Protein 2F23 (pdb70)

Organism: Thermus thermophilus (strain ATCC BAA-163 / DSM 7039 / HB27) (NCBI:txid262724)

Solvent-accessible surface area: 16351 Å² total; per-residue (Å²): 166,122,6,48,0,6,135,53,0,75,99,71,0,59,73,0,6,83,103,2,105,97,80,44,134,100,8,56,119,85,22,81,99,59,124,127,50,111,91,38,26,16,14,21,18,43,83,21,11,98,138,59,46,52,65,4,60,59,20,10,91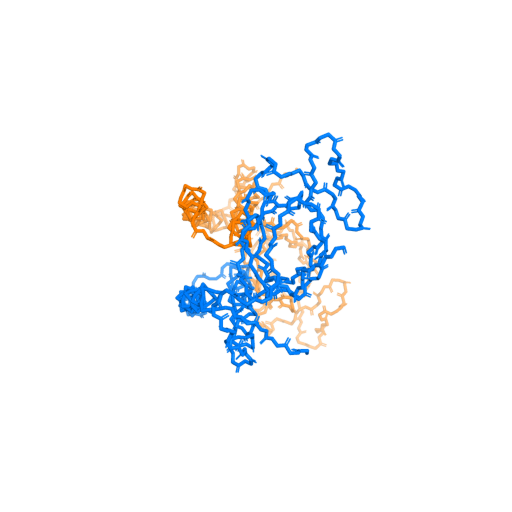,31,0,63,66,11,12,92,107,22,90,80,39,144,114,52,37,70,92,71,4,23,112,34,15,22,0,63,2,24,5,5,27,81,40,102,157,47,28,0,40,0,11,37,79,107,104,48,64,82,162,48,125,42,17,67,5,14,32,53,32,96,12,0,129,34,0,71,50,59,63,24,0,17,3,17,28,1,79,18,77,184,29,54,50,0,3,4,0,16,26,13,69,96,226,108,8,68,0,8,104,61,1,69,92,76,0,56,109,0,5,99,85,2,101,126,74,31,90,103,7,36,133,71,20,95,90,54,118,146,67,86,113,43,17,2,45,32,16,46,83,23,11,100,109,58,45,49,57,2,70,61,20,14,97,26,0,70,59,11,13,92,126,26,71,91,31,148,115,54,64,4,95,74,1,26,114,34,17,31,0,34,0,40,10,4,27,67,45,91,116,40,34,0,38,0,11,40,81,95,97,46,63,66,168,56,122,32,25,57,5,15,36,57,30,87,8,0,142,33,0,84,48,66,74,3,0,17,8,22,22,0,69,18,103,123,26,58,42,0,12,10,0,21,37,27,106,139

Secondary structure (DSSP, 8-state):
--EEE-HHHHHHHHHHHHHHHHHHHHHHHHHHHHHT-S--S-SHHHHHHHHHHHHHHHHHHHHHHHHHHEEEPPTT-S----TT-EEEEE-TTT--EEEEEEE-GGG-BTTSSSEEEETTSHHHHHHTT--TT-EEEEEETTEEEEEEEEEEE-/--EEE-HHHHHHHHHHHHHHHHHHHHHHHHHHHHHHS--SSSSHHHHHHHHHHHHHHHHHHHHHHHHHHEEEPPTT-S-B--TT-EEEEE-TTT--EEEEEEE-GGG-BTTSSSEEEETTSHHHHHHTT-BTT-EEEEEETTEEEEEEEEEEE-

Sequence (308 aa):
REVKLTKAGYERLMQQLERERERLQEATKILQELMESSDDYDDSGLEAAKQEKARIEARIDSLEDILSRAVILEEGSGEVIGLGSVVELEDPLSGERLSVQVVSPAEANVLDTPMKISDASPMGKALLGHRVGDVLSLDTPKGKREFRVVAIHGREVKLTKAGYERLMQQLERERERLQEATKILQELMESSDDYDDSGLEAAKQEKARIEARIDSLEDILSRAVILEEGSGEVIGLGSVVELEDPLSGERLSVQVVSPAEANVLDTPMKISDASPMGKALLGHRVGDVLSLDTPKGKREFRVVAIHG

Structure (mmCIF, N/CA/C/O backbone):
data_2F23
#
_entry.id   2F23
#
_cell.length_a   28.412
_cell.length_b   152.662
_cell.length_c   32.375
_cell.angle_alpha   90.00
_cell.angle_beta   102.65
_cell.angle_gamma   90.00
#
_symmetry.space_group_name_H-M   'P 1 21 1'
#
loop_
_entity.id
_entity.type
_entity.pdbx_description
1 polymer 'Anti-cleavage anti-greA transcription factor gfh1'
2 water water
#
loop_
_atom_site.group_PDB
_atom_site.id
_atom_site.type_symbol
_atom_site.label_atom_id
_atom_site.label_alt_id
_atom_site.label_comp_id
_atom_site.label_asym_id
_atom_site.label_entity_id
_atom_site.label_seq_id
_atom_site.pdbx_PDB_ins_code
_atom_site.Cartn_x
_atom_site.Cartn_y
_atom_site.Cartn_z
_atom_site.occupancy
_atom_site.B_iso_or_equiv
_atom_site.auth_seq_id
_atom_site.auth_comp_id
_atom_site.auth_asym_id
_atom_site.auth_atom_id
_atom_site.pdbx_PDB_model_num
ATOM 1 N N . ARG A 1 3 ? 23.765 67.440 58.644 1.00 36.21 3 ARG A N 1
ATOM 2 C CA . ARG A 1 3 ? 23.741 68.931 58.715 1.00 35.95 3 ARG A CA 1
ATOM 3 C C . ARG A 1 3 ? 22.307 69.445 58.619 1.00 34.94 3 ARG A C 1
ATOM 4 O O . ARG A 1 3 ? 21.459 68.823 57.980 1.00 34.84 3 ARG A O 1
ATOM 12 N N . GLU A 1 4 ? 22.044 70.582 59.258 1.00 32.94 4 GLU A N 1
ATOM 13 C CA . GLU A 1 4 ? 20.715 71.191 59.253 1.00 30.70 4 GLU A CA 1
ATOM 14 C C . GLU A 1 4 ? 20.209 71.424 57.831 1.00 27.11 4 GLU A C 1
ATOM 15 O O . GLU A 1 4 ? 20.998 71.652 56.913 1.00 28.35 4 GLU A O 1
ATOM 21 N N . VAL A 1 5 ? 18.891 71.369 57.656 1.00 22.33 5 VAL A N 1
ATOM 22 C CA . VAL A 1 5 ? 18.286 71.573 56.341 1.00 19.10 5 VAL A CA 1
ATOM 23 C C . VAL A 1 5 ? 17.242 72.678 56.374 1.00 16.26 5 VAL A C 1
ATOM 24 O O . VAL A 1 5 ? 16.235 72.573 57.070 1.00 17.80 5 VAL A O 1
ATOM 28 N N . LYS A 1 6 ? 17.488 73.737 55.614 1.00 13.65 6 LYS A N 1
ATOM 29 C CA . LYS A 1 6 ? 16.563 74.858 55.550 1.00 12.13 6 LYS A CA 1
ATOM 30 C C . LYS A 1 6 ? 15.900 74.873 54.182 1.00 10.78 6 LYS A C 1
ATOM 31 O O . LYS A 1 6 ? 16.567 74.690 53.163 1.00 10.77 6 LYS A O 1
ATOM 37 N N . LEU A 1 7 ? 14.584 75.066 54.167 1.00 9.55 7 LEU A N 1
ATOM 38 C CA . LEU A 1 7 ? 13.825 75.126 52.921 1.00 7.95 7 LEU A CA 1
ATOM 39 C C . LEU A 1 7 ? 12.814 76.256 52.984 1.00 7.47 7 LEU A C 1
ATOM 40 O O . LEU A 1 7 ? 12.301 76.576 54.054 1.00 10.49 7 LEU A O 1
ATOM 45 N N . THR A 1 8 ? 12.541 76.875 51.844 1.00 7.41 8 THR A N 1
ATOM 46 C CA . THR A 1 8 ? 11.516 77.906 51.804 1.00 8.64 8 THR A CA 1
ATOM 47 C C . THR A 1 8 ? 10.245 77.106 51.531 1.00 8.09 8 THR A C 1
ATOM 48 O O . THR A 1 8 ? 10.309 75.908 51.250 1.00 7.03 8 THR A O 1
ATOM 52 N N . LYS A 1 9 ? 9.091 77.755 51.606 1.00 9.30 9 LYS A N 1
ATOM 53 C CA . LYS A 1 9 ? 7.850 77.051 51.328 1.00 9.95 9 LYS A CA 1
ATOM 54 C C . LYS A 1 9 ? 7.891 76.513 49.902 1.00 8.96 9 LYS A C 1
ATOM 55 O O . LYS A 1 9 ? 7.444 75.400 49.639 1.00 9.15 9 LYS A O 1
ATOM 61 N N . ALA A 1 10 ? 8.451 77.297 48.984 1.00 10.00 10 ALA A N 1
ATOM 62 C CA . ALA A 1 10 ? 8.548 76.882 47.589 1.00 8.66 10 ALA A CA 1
ATOM 63 C C . ALA A 1 10 ? 9.490 75.691 47.434 1.00 9.67 10 ALA A C 1
ATOM 64 O O . ALA A 1 10 ? 9.202 74.755 46.691 1.00 8.88 10 ALA A O 1
ATOM 66 N N . GLY A 1 11 ? 10.617 75.731 48.139 1.00 8.59 11 GLY A N 1
ATOM 67 C CA . GLY A 1 11 ? 11.577 74.643 48.053 1.00 9.08 11 GLY A CA 1
ATOM 68 C C . GLY A 1 11 ? 10.988 73.339 48.549 1.00 7.93 11 GLY A C 1
ATOM 69 O O . GLY A 1 11 ? 11.198 72.280 47.949 1.00 8.01 11 GLY A O 1
ATOM 70 N N . TYR A 1 12 ? 10.261 73.416 49.660 1.00 7.64 12 TYR A N 1
ATOM 71 C CA . TYR A 1 12 ? 9.621 72.241 50.237 1.00 6.96 12 TYR A CA 1
ATOM 72 C C . TYR A 1 12 ? 8.593 71.705 49.245 1.00 8.49 12 TYR A C 1
ATOM 73 O O . TYR A 1 12 ? 8.539 70.505 48.979 1.00 9.01 12 TYR A O 1
ATOM 82 N N . GLU A 1 13 ? 7.779 72.607 48.702 1.00 8.72 13 GLU A N 1
ATOM 83 C CA . GLU A 1 13 ? 6.753 72.233 47.730 1.00 8.51 13 GLU A CA 1
ATOM 84 C C . GLU A 1 13 ? 7.353 71.491 46.542 1.00 9.32 13 GLU A C 1
ATOM 85 O O . GLU A 1 13 ? 6.849 70.447 46.126 1.00 10.38 13 GLU A O 1
ATOM 91 N N . ARG A 1 14 ? 8.428 72.034 45.987 1.00 10.79 14 ARG A N 1
ATOM 92 C CA . ARG A 1 14 ? 9.058 71.401 44.839 1.00 10.80 14 ARG A CA 1
ATOM 93 C C . ARG A 1 14 ? 9.549 69.995 45.158 1.00 10.24 14 ARG A C 1
ATOM 94 O O . ARG A 1 14 ? 9.292 69.064 44.400 1.00 10.96 14 ARG A O 1
ATOM 102 N N . LEU A 1 15 ? 10.255 69.843 46.275 1.00 9.19 15 LEU A N 1
ATOM 103 C CA . LEU A 1 15 ? 10.769 68.535 46.649 1.00 9.61 15 LEU A CA 1
ATOM 104 C C . LEU A 1 15 ? 9.668 67.530 46.968 1.00 9.20 15 LEU A C 1
ATOM 105 O O . LEU A 1 15 ? 9.801 66.349 46.650 1.00 9.47 15 LEU A O 1
ATOM 110 N N . MET A 1 16 ? 8.588 67.981 47.602 1.00 10.55 16 MET A N 1
ATOM 111 C CA . MET A 1 16 ? 7.494 67.064 47.919 1.00 11.21 16 MET A CA 1
ATOM 112 C C . MET A 1 16 ? 6.834 66.597 46.631 1.00 11.44 16 MET A C 1
ATOM 113 O O . MET A 1 16 ? 6.470 65.426 46.500 1.00 11.14 16 MET A O 1
ATOM 118 N N . GLN A 1 17 ? 6.672 67.515 45.683 1.00 11.14 17 GLN A N 1
ATOM 119 C CA . GLN A 1 17 ? 6.072 67.161 44.400 1.00 12.51 17 GLN A CA 1
ATOM 120 C C . GLN A 1 17 ? 6.987 66.161 43.708 1.00 12.81 17 GLN A C 1
ATOM 121 O O . GLN A 1 17 ? 6.520 65.193 43.113 1.00 12.48 17 GLN A O 1
ATOM 127 N N . GLN A 1 18 ? 8.293 66.393 43.791 1.00 10.61 18 GLN A N 1
ATOM 128 C CA . GLN A 1 18 ? 9.245 65.481 43.171 1.00 11.69 18 GLN A CA 1
ATOM 129 C C . GLN A 1 18 ? 9.146 64.110 43.828 1.00 11.28 18 GLN A C 1
ATOM 130 O O . GLN A 1 18 ? 9.216 63.081 43.150 1.00 12.67 18 GLN A O 1
ATOM 136 N N . LEU A 1 19 ? 8.996 64.094 45.149 1.00 10.62 19 LEU A N 1
ATOM 137 C CA . LEU A 1 19 ? 8.872 62.840 45.884 1.00 10.25 19 LEU A CA 1
ATOM 138 C C . LEU A 1 19 ? 7.634 62.067 45.426 1.00 12.44 19 LEU A C 1
ATOM 139 O O . LEU A 1 19 ? 7.682 60.854 45.255 1.00 12.06 19 LEU A O 1
ATOM 144 N N . GLU A 1 20 ? 6.526 62.771 45.225 1.00 13.93 20 GLU A N 1
ATOM 145 C CA . GLU A 1 20 ? 5.305 62.109 44.779 1.00 16.39 20 GLU A CA 1
ATOM 146 C C . GLU A 1 20 ? 5.525 61.461 43.418 1.00 16.17 20 GLU A C 1
ATOM 147 O O . GLU A 1 20 ? 5.076 60.340 43.177 1.00 17.67 20 GLU A O 1
ATOM 153 N N . ARG A 1 21 ? 6.223 62.166 42.533 1.00 15.43 21 ARG A N 1
ATOM 154 C CA . ARG A 1 21 ? 6.498 61.645 41.203 1.00 15.78 21 ARG A CA 1
ATOM 155 C C . ARG A 1 21 ? 7.410 60.426 41.304 1.00 15.28 21 ARG A C 1
ATOM 156 O O . ARG A 1 21 ? 7.223 59.443 40.590 1.00 15.28 21 ARG A O 1
ATOM 164 N N . GLU A 1 22 ? 8.387 60.482 42.203 1.00 13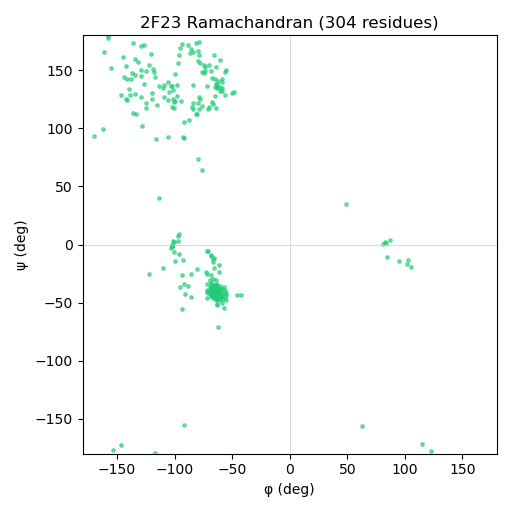.73 22 GLU A N 1
ATOM 165 C CA . GLU A 1 22 ? 9.293 59.351 42.365 1.00 13.67 22 GLU A CA 1
ATOM 166 C C . GLU A 1 22 ? 8.563 58.126 42.917 1.00 12.66 22 GLU A C 1
ATOM 167 O O . GLU A 1 22 ? 8.889 56.998 42.554 1.00 12.57 22 GLU A O 1
ATOM 173 N N . ARG A 1 23 ? 7.587 58.337 43.798 1.00 12.69 23 ARG A N 1
ATOM 174 C CA . ARG A 1 23 ? 6.840 57.208 44.345 1.00 13.69 23 ARG A CA 1
ATOM 175 C C . ARG A 1 23 ? 6.053 56.538 43.221 1.00 14.46 23 ARG A C 1
ATOM 176 O O . ARG A 1 23 ? 5.886 55.316 43.208 1.00 15.42 23 ARG A O 1
ATOM 184 N N . GLU A 1 24 ? 5.566 57.343 42.282 1.00 14.69 24 GLU A N 1
ATOM 185 C CA . GLU A 1 24 ? 4.809 56.817 41.151 1.00 17.20 24 GLU A CA 1
ATOM 186 C C . GLU A 1 24 ? 5.731 55.941 40.312 1.00 15.97 24 GLU A C 1
ATOM 187 O O . GLU A 1 24 ? 5.357 54.842 39.895 1.00 15.23 24 GLU A O 1
ATOM 193 N N . ARG A 1 25 ? 6.942 56.433 40.077 1.00 14.69 25 ARG A N 1
ATOM 194 C CA . ARG A 1 25 ? 7.920 55.691 39.296 1.00 14.08 25 ARG A CA 1
ATOM 195 C C . ARG A 1 25 ? 8.315 54.401 40.001 1.00 14.76 25 ARG A C 1
ATOM 196 O O . ARG A 1 25 ? 8.560 53.384 39.350 1.00 13.91 25 ARG A O 1
ATOM 204 N N . LEU A 1 26 ? 8.372 54.437 41.329 1.00 12.80 26 LEU A N 1
ATOM 205 C CA . LEU A 1 26 ? 8.737 53.247 42.092 1.00 12.48 26 LEU A CA 1
ATOM 206 C C . LEU A 1 26 ? 7.656 52.178 41.956 1.00 14.20 26 LEU A C 1
ATOM 207 O O . LEU A 1 26 ? 7.958 50.991 41.816 1.00 13.05 26 LEU A O 1
ATOM 212 N N . GLN A 1 27 ? 6.396 52.601 42.004 1.00 13.68 27 GLN A N 1
ATOM 213 C CA . GLN A 1 27 ? 5.286 51.662 41.873 1.00 16.58 27 GLN A CA 1
ATOM 214 C C . GLN A 1 27 ? 5.387 50.958 40.521 1.00 16.73 27 GLN A C 1
ATOM 215 O O . GLN A 1 27 ? 5.228 49.741 40.427 1.00 16.75 27 GLN A O 1
ATOM 221 N N . GLU A 1 28 ? 5.667 51.734 39.480 1.00 15.17 28 GLU A N 1
ATOM 222 C CA . GLU A 1 28 ? 5.798 51.195 38.132 1.00 16.29 28 GLU A CA 1
ATOM 223 C C . GLU A 1 28 ? 6.997 50.252 38.035 1.00 15.71 28 GLU A C 1
ATOM 224 O O . GLU A 1 28 ? 6.898 49.166 37.460 1.00 15.49 28 GLU A O 1
ATOM 230 N N . ALA A 1 29 ? 8.124 50.667 38.606 1.00 13.85 29 ALA A N 1
ATOM 231 C CA . ALA A 1 29 ? 9.342 49.862 38.580 1.00 12.19 29 ALA A CA 1
ATOM 232 C C . ALA A 1 29 ? 9.151 48.549 39.326 1.00 13.21 29 ALA A C 1
ATOM 233 O O . ALA A 1 29 ? 9.717 47.523 38.953 1.00 13.63 29 ALA A O 1
ATOM 235 N N . THR A 1 30 ? 8.358 48.587 40.389 1.00 13.63 30 THR A N 1
ATOM 236 C CA . THR A 1 30 ? 8.101 47.390 41.178 1.00 12.83 30 THR A CA 1
ATOM 237 C C . THR A 1 30 ? 7.209 46.435 40.400 1.00 15.45 30 THR A C 1
ATOM 238 O O . THR A 1 30 ? 7.419 45.220 40.417 1.00 14.66 30 THR A O 1
ATOM 242 N N . LYS A 1 31 ? 6.214 46.988 39.713 1.00 14.49 31 LYS A N 1
ATOM 243 C CA . LYS A 1 31 ? 5.305 46.169 38.920 1.00 16.22 31 LYS A CA 1
ATOM 244 C C . LYS A 1 31 ? 6.099 45.450 37.831 1.00 16.28 31 LYS A C 1
ATOM 245 O O . LYS A 1 31 ? 5.919 44.254 37.605 1.00 15.39 31 LYS A O 1
ATOM 251 N N . ILE A 1 32 ? 6.981 46.186 37.162 1.00 14.55 32 ILE A N 1
ATOM 252 C CA . ILE A 1 32 ? 7.812 45.615 36.108 1.00 14.68 32 ILE A CA 1
ATOM 253 C C . ILE A 1 32 ? 8.672 44.476 36.649 1.00 16.18 32 ILE A C 1
ATOM 254 O O . ILE A 1 32 ? 8.764 43.409 36.039 1.00 15.12 32 ILE A O 1
ATOM 259 N N . LEU A 1 33 ? 9.300 44.702 37.798 1.00 15.23 33 LEU A N 1
ATOM 260 C CA . LEU A 1 33 ? 10.145 43.681 38.401 1.00 14.97 33 LEU A CA 1
ATOM 261 C C . LEU A 1 33 ? 9.332 42.434 38.727 1.00 15.04 33 LEU A C 1
ATOM 262 O O . LEU A 1 33 ? 9.749 41.314 38.428 1.00 14.96 33 LEU A O 1
ATOM 267 N N . GLN A 1 34 ? 8.167 42.629 39.334 1.00 14.93 34 GLN A N 1
ATOM 268 C CA . GLN A 1 34 ? 7.308 41.508 39.700 1.00 17.30 34 GLN A CA 1
ATOM 269 C C . GLN A 1 34 ? 6.897 40.703 38.472 1.00 17.18 34 GLN A C 1
ATOM 270 O O . GLN A 1 34 ? 6.909 39.471 38.498 1.00 17.29 34 GLN A O 1
ATOM 276 N N . GLU A 1 35 ? 6.532 41.399 37.400 1.00 17.25 35 GLU A N 1
ATOM 277 C CA . GLU A 1 35 ? 6.126 40.740 36.162 1.00 18.93 35 GLU A CA 1
ATOM 278 C C . GLU A 1 35 ? 7.255 39.862 35.622 1.00 18.60 35 GLU A C 1
ATOM 279 O O . GLU A 1 35 ? 7.021 38.732 35.189 1.00 18.87 35 GLU A O 1
ATOM 285 N N . LEU A 1 36 ? 8.480 40.384 35.649 1.00 16.94 36 LEU A N 1
ATOM 286 C CA . LEU A 1 36 ? 9.635 39.644 35.154 1.00 17.25 36 LEU A CA 1
ATOM 287 C C . LEU A 1 36 ? 9.972 38.453 36.041 1.00 18.96 36 LEU A C 1
ATOM 288 O O . LEU A 1 36 ? 10.445 37.421 35.556 1.00 20.39 36 LEU A O 1
ATOM 293 N N . MET A 1 37 ? 9.730 38.596 37.339 1.00 19.16 37 MET A N 1
ATOM 294 C CA . MET A 1 37 ? 10.009 37.522 38.282 1.00 20.72 37 MET A CA 1
ATOM 295 C C . MET A 1 37 ? 9.028 36.373 38.064 1.00 23.52 37 MET A C 1
ATOM 296 O O . MET A 1 37 ? 9.368 35.207 38.273 1.00 23.51 37 MET A O 1
ATOM 301 N N . GLU A 1 38 ? 7.819 36.704 37.619 1.00 26.12 38 GLU A N 1
ATOM 302 C CA . GLU A 1 38 ? 6.794 35.692 37.372 1.00 29.24 38 GLU A CA 1
ATOM 303 C C . GLU A 1 38 ? 6.703 35.269 35.905 1.00 30.57 38 GLU A C 1
ATOM 304 O O . GLU A 1 38 ? 5.851 34.459 35.542 1.00 30.58 38 GLU A O 1
ATOM 310 N N . SER A 1 39 ? 7.577 35.813 35.063 1.00 32.75 39 SER A N 1
ATOM 311 C CA . SER A 1 39 ? 7.569 35.480 33.641 1.00 35.08 39 SER A CA 1
ATOM 312 C C . SER A 1 39 ? 8.007 34.037 33.406 1.00 36.63 39 SER A C 1
ATOM 313 O O . SER A 1 39 ? 8.812 33.495 34.162 1.00 36.24 39 SER A O 1
ATOM 316 N N . SER A 1 40 ? 7.475 33.424 32.353 1.00 38.55 40 SER A N 1
ATOM 317 C CA . SER A 1 40 ? 7.804 32.041 32.022 1.00 41.03 40 SER A CA 1
ATOM 318 C C . SER A 1 40 ? 8.845 31.949 30.911 1.00 42.35 40 SER A C 1
ATOM 319 O O . SER A 1 40 ? 9.430 30.888 30.684 1.00 43.36 40 SER A O 1
ATOM 322 N N . ASP A 1 41 ? 9.069 33.060 30.218 1.00 43.12 41 ASP A N 1
ATOM 323 C CA . ASP A 1 41 ? 10.042 33.102 29.131 1.00 43.78 41 ASP A CA 1
ATOM 324 C C . ASP A 1 41 ? 11.290 33.853 29.575 1.00 42.60 41 ASP A C 1
ATOM 325 O O . ASP A 1 41 ? 11.367 35.075 29.453 1.00 43.32 41 ASP A O 1
ATOM 330 N N . ASP A 1 42 ? 12.270 33.114 30.085 1.00 41.24 42 ASP A N 1
ATOM 331 C CA . ASP A 1 42 ? 13.505 33.722 30.561 1.00 38.54 42 ASP A CA 1
ATOM 332 C C . ASP A 1 42 ? 14.725 33.275 29.765 1.00 35.92 42 ASP A C 1
ATOM 333 O O . ASP A 1 42 ? 15.364 32.274 30.099 1.00 35.12 42 ASP A O 1
ATOM 338 N N . TYR A 1 43 ? 15.047 34.016 28.710 1.00 31.71 43 TYR A N 1
ATOM 339 C CA . TYR A 1 43 ? 16.209 33.691 27.895 1.00 27.90 43 TYR A CA 1
ATOM 340 C C . TYR A 1 43 ? 17.443 33.869 28.765 1.00 26.02 43 TYR A C 1
ATOM 341 O O . TYR A 1 43 ? 18.348 33.036 28.763 1.00 23.82 43 TYR A O 1
ATOM 350 N N . ASP A 1 44 ? 17.465 34.967 29.512 1.00 23.31 44 ASP A N 1
ATOM 351 C CA . ASP A 1 44 ? 18.575 35.269 30.401 1.00 21.31 44 ASP A CA 1
ATOM 352 C C . ASP A 1 44 ? 18.099 36.230 31.483 1.00 20.28 44 ASP A C 1
ATOM 353 O O . ASP A 1 44 ? 16.936 36.632 31.494 1.00 18.80 44 ASP A O 1
ATOM 358 N N . ASP A 1 45 ? 19.001 36.601 32.386 1.00 19.70 45 ASP A N 1
ATOM 359 C CA . ASP A 1 45 ? 18.644 37.493 33.483 1.00 20.57 45 ASP A CA 1
ATOM 360 C C . ASP A 1 45 ? 18.949 38.972 33.266 1.00 19.82 45 ASP A C 1
ATOM 361 O O . ASP A 1 45 ? 18.821 39.770 34.193 1.00 18.91 45 ASP A O 1
ATOM 366 N N . SER A 1 46 ? 19.338 39.343 32.050 1.00 18.27 46 SER A N 1
ATOM 367 C CA . SER A 1 46 ? 19.657 40.738 31.751 1.00 17.84 46 SER A CA 1
ATOM 368 C C . SER A 1 46 ? 18.501 41.683 32.079 1.00 16.95 46 SER A C 1
ATOM 369 O O . SER A 1 46 ? 18.706 42.750 32.673 1.00 14.27 46 SER A O 1
ATOM 372 N N . GLY A 1 47 ? 17.294 41.289 31.682 1.00 15.00 47 GLY A N 1
ATOM 373 C CA . GLY A 1 47 ? 16.120 42.107 31.930 1.00 15.30 47 GLY A CA 1
ATOM 374 C C . GLY A 1 47 ? 15.813 42.261 33.405 1.00 14.54 47 GLY A C 1
ATOM 375 O O . GLY A 1 47 ? 15.462 43.350 33.862 1.00 14.18 47 GLY A O 1
ATOM 376 N N . LEU A 1 48 ? 15.940 41.172 34.154 1.00 14.07 48 LEU A N 1
ATOM 377 C CA . LEU A 1 48 ? 15.682 41.205 35.587 1.00 14.21 48 LEU A CA 1
ATOM 378 C C . LEU A 1 48 ? 16.690 42.105 36.288 1.00 13.66 48 LEU A C 1
ATOM 379 O O . LEU A 1 48 ? 16.332 42.888 37.166 1.00 13.23 48 LEU A O 1
ATOM 384 N N . GLU A 1 49 ? 17.956 41.990 35.907 1.00 12.84 49 GLU A N 1
ATOM 385 C CA . GLU A 1 49 ? 18.991 42.804 36.524 1.00 13.22 49 GLU A CA 1
ATOM 386 C C . GLU A 1 49 ? 18.756 44.285 36.263 1.00 11.80 49 GLU A C 1
ATOM 387 O O . GLU A 1 49 ? 18.925 45.113 37.160 1.00 12.34 49 GLU A O 1
ATOM 393 N N . ALA A 1 50 ? 18.353 44.615 35.040 1.00 12.86 50 ALA A N 1
ATOM 394 C CA . ALA A 1 50 ? 18.089 46.006 34.681 1.00 11.50 50 ALA A CA 1
ATOM 395 C C . ALA A 1 50 ? 16.899 46.526 35.480 1.00 12.22 50 ALA A C 1
ATOM 396 O O . ALA A 1 50 ? 16.894 47.675 35.923 1.00 11.77 50 ALA A O 1
ATOM 398 N N . ALA A 1 51 ? 15.893 45.674 35.664 1.00 11.61 51 ALA A N 1
ATOM 399 C CA . ALA A 1 51 ? 14.700 46.051 36.414 1.00 11.57 51 ALA A CA 1
ATOM 400 C C . ALA A 1 51 ? 15.045 46.294 37.878 1.00 10.90 51 ALA A C 1
ATOM 401 O O . ALA A 1 51 ? 14.537 47.229 38.495 1.00 10.38 51 ALA A O 1
ATOM 403 N N . LYS A 1 52 ? 15.905 45.448 38.438 1.00 10.05 52 LYS A N 1
ATOM 404 C CA . LYS A 1 52 ? 16.305 45.622 39.828 1.00 9.22 52 LYS A CA 1
ATOM 405 C C . LYS A 1 52 ? 17.169 46.880 39.972 1.00 10.86 52 LYS A C 1
ATOM 406 O O . LYS A 1 52 ? 17.069 47.596 40.971 1.00 11.97 52 LYS A O 1
ATOM 412 N N . GLN A 1 53 ? 18.001 47.157 38.970 1.00 10.66 53 GLN A N 1
ATOM 413 C CA . GLN A 1 53 ? 18.863 48.332 39.012 1.00 12.80 53 GLN A CA 1
ATOM 414 C C . GLN A 1 53 ? 18.048 49.622 38.974 1.00 12.42 53 GLN A C 1
ATOM 415 O O . GLN A 1 53 ? 18.359 50.579 39.684 1.00 13.24 53 GLN A O 1
ATOM 421 N N . GLU A 1 54 ? 17.000 49.644 38.155 1.00 12.04 54 GLU A N 1
ATOM 422 C CA . GLU A 1 54 ? 16.162 50.833 38.045 1.00 10.88 54 GLU A CA 1
ATOM 423 C C . GLU A 1 54 ? 15.349 51.039 39.321 1.00 11.06 54 GLU A C 1
ATOM 424 O O . GLU A 1 54 ? 15.195 52.168 39.792 1.00 9.43 54 GLU A O 1
ATOM 430 N N . LYS A 1 55 ? 14.837 49.949 39.889 1.00 9.25 55 LYS A N 1
ATOM 431 C CA . LYS A 1 55 ? 14.066 50.044 41.121 1.00 10.43 55 LYS A CA 1
ATOM 432 C C . LYS A 1 55 ? 14.957 50.619 42.224 1.00 10.66 55 LYS A C 1
ATOM 433 O O . LYS A 1 55 ? 14.530 51.482 42.985 1.00 13.03 55 LYS A O 1
ATOM 439 N N . ALA A 1 56 ? 16.199 50.150 42.297 1.00 9.92 56 ALA A N 1
ATOM 440 C CA . ALA A 1 56 ? 17.128 50.630 43.316 1.00 10.47 56 ALA A CA 1
ATOM 441 C C . ALA A 1 56 ? 17.477 52.100 43.102 1.00 11.13 56 ALA A C 1
ATOM 442 O O . ALA A 1 56 ? 17.634 52.852 44.069 1.00 12.92 56 ALA A O 1
ATOM 444 N N . ARG A 1 57 ? 17.604 52.506 41.841 1.00 10.98 57 ARG A N 1
ATOM 445 C CA . ARG A 1 57 ? 17.939 53.892 41.528 1.00 11.39 57 ARG A CA 1
ATOM 446 C C . ARG A 1 57 ? 16.847 54.803 42.066 1.00 11.59 57 ARG A C 1
ATOM 447 O O . ARG A 1 57 ? 17.127 55.834 42.681 1.00 12.21 57 ARG A O 1
ATOM 455 N N . ILE A 1 58 ? 15.599 54.413 41.838 1.00 10.35 58 ILE A N 1
ATOM 456 C CA . ILE A 1 58 ? 14.464 55.207 42.299 1.00 10.79 58 ILE A CA 1
ATOM 457 C C . ILE A 1 58 ? 14.393 55.223 43.822 1.00 11.49 58 ILE A C 1
ATOM 458 O O . ILE A 1 58 ? 14.193 56.272 44.432 1.00 11.63 58 ILE A O 1
ATOM 463 N N . GLU A 1 59 ? 14.557 54.057 44.437 1.00 11.68 59 GLU A N 1
ATOM 464 C CA . GLU A 1 59 ? 14.512 53.966 45.892 1.00 11.46 59 GLU A CA 1
ATOM 465 C C . GLU A 1 59 ? 15.532 54.884 46.549 1.00 11.25 59 GLU A C 1
ATOM 466 O O . GLU A 1 59 ? 15.241 55.497 47.574 1.00 12.98 59 GLU A O 1
ATOM 472 N N . ALA A 1 60 ? 16.718 54.987 45.955 1.00 11.02 60 ALA A N 1
ATOM 473 C CA . ALA A 1 60 ? 17.772 55.839 46.497 1.00 11.47 60 ALA A CA 1
ATOM 474 C C . ALA A 1 60 ? 17.370 57.308 46.445 1.00 11.69 60 ALA A C 1
ATOM 475 O O . ALA A 1 60 ? 17.683 58.077 47.352 1.00 13.23 60 ALA A O 1
ATOM 477 N N . ARG A 1 61 ? 16.686 57.704 45.377 1.00 10.83 61 ARG A N 1
ATOM 478 C CA . ARG A 1 61 ? 16.251 59.087 45.246 1.00 9.86 61 ARG A CA 1
ATOM 479 C C . ARG A 1 61 ? 15.182 59.367 46.296 1.00 11.75 61 ARG A C 1
ATOM 480 O O . ARG A 1 61 ? 15.197 60.410 46.947 1.00 10.85 61 ARG A O 1
ATOM 488 N N . ILE A 1 62 ? 14.259 58.426 46.468 1.00 11.11 62 ILE A N 1
ATOM 489 C CA . ILE A 1 62 ? 13.193 58.585 47.450 1.00 11.62 62 ILE A CA 1
ATOM 490 C C . ILE A 1 62 ? 13.750 58.702 48.862 1.00 12.13 62 ILE A C 1
ATOM 491 O O . ILE A 1 62 ? 13.262 59.508 49.655 1.00 12.27 62 ILE A O 1
ATOM 496 N N . ASP A 1 63 ? 14.763 57.903 49.179 1.00 12.71 63 ASP A N 1
ATOM 497 C CA . ASP A 1 63 ? 15.352 57.964 50.514 1.00 14.52 63 ASP A CA 1
ATOM 498 C C . ASP A 1 63 ? 15.972 59.332 50.768 1.00 14.14 63 ASP A C 1
ATOM 499 O O . ASP A 1 63 ? 15.838 59.892 51.857 1.00 14.30 63 ASP A O 1
ATOM 504 N N . SER A 1 64 ? 16.653 59.871 49.764 1.00 13.30 64 SER A N 1
ATOM 505 C CA . SER A 1 64 ? 17.275 61.180 49.903 1.00 12.71 64 SER A CA 1
ATOM 506 C C . SER A 1 64 ? 16.219 62.266 50.063 1.00 12.70 64 SER A C 1
ATOM 507 O O . SER A 1 64 ? 16.363 63.167 50.892 1.00 11.82 64 SER A O 1
ATOM 510 N N . LEU A 1 65 ? 15.152 62.180 49.278 1.00 12.44 65 LEU A N 1
ATOM 511 C CA . LEU A 1 65 ? 14.090 63.174 49.362 1.00 10.01 65 LEU A CA 1
ATOM 512 C C . LEU A 1 65 ? 13.385 63.125 50.710 1.00 10.90 65 LEU A C 1
ATOM 513 O O . LEU A 1 65 ? 13.105 64.160 51.304 1.00 12.23 65 LEU A O 1
ATOM 518 N N . GLU A 1 66 ? 13.099 61.920 51.193 1.00 10.87 66 GLU A N 1
ATOM 519 C CA . GLU A 1 66 ? 12.430 61.770 52.477 1.00 12.13 66 GLU A CA 1
ATOM 520 C C . GLU A 1 66 ? 13.312 62.287 53.602 1.00 13.77 66 GLU A C 1
ATOM 521 O O . GLU A 1 66 ? 12.817 62.873 54.563 1.00 13.86 66 GLU A O 1
ATOM 527 N N . ASP A 1 67 ? 14.618 62.077 53.474 1.00 12.93 67 ASP A N 1
ATOM 528 C CA . ASP A 1 67 ? 15.560 62.533 54.489 1.00 15.76 67 ASP A CA 1
ATOM 529 C C . ASP A 1 67 ? 15.538 64.053 54.592 1.00 16.10 67 ASP A C 1
ATOM 530 O O . ASP A 1 67 ? 15.394 64.613 55.681 1.00 17.07 67 ASP A O 1
ATOM 535 N N . ILE A 1 68 ? 15.680 64.716 53.450 1.00 13.77 68 ILE A N 1
ATOM 536 C CA . ILE A 1 68 ? 15.690 66.172 53.415 1.00 13.20 68 ILE A CA 1
ATOM 537 C C . ILE A 1 68 ? 14.367 66.780 53.857 1.00 13.31 68 ILE A C 1
ATOM 538 O O . ILE A 1 68 ? 14.339 67.691 54.680 1.00 11.86 68 ILE A O 1
ATOM 543 N N . LEU A 1 69 ? 13.269 66.269 53.316 1.00 12.05 69 LEU A N 1
ATOM 544 C CA . LEU A 1 69 ? 11.954 66.787 53.658 1.00 12.74 69 LEU A CA 1
ATOM 545 C C . LEU A 1 69 ? 11.570 66.591 55.120 1.00 13.43 69 LEU A C 1
ATOM 546 O O . LEU A 1 69 ? 10.968 67.474 55.733 1.00 14.90 69 LEU A O 1
ATOM 551 N N . SER A 1 70 ? 11.931 65.445 55.683 1.00 13.22 70 SER A N 1
ATOM 552 C CA . SER A 1 70 ? 11.591 65.152 57.068 1.00 14.96 70 SER A CA 1
ATOM 553 C C . SER A 1 70 ? 12.385 65.976 58.077 1.00 15.02 70 SER A C 1
ATOM 554 O O . SER A 1 70 ? 11.921 66.204 59.196 1.00 18.31 70 SER A O 1
ATOM 557 N N . ARG A 1 71 ? 13.570 66.435 57.683 1.00 14.47 71 ARG A N 1
ATOM 558 C CA . ARG A 1 71 ? 14.411 67.210 58.588 1.00 14.26 71 ARG A CA 1
ATOM 559 C C . ARG A 1 71 ? 14.405 68.702 58.305 1.00 15.04 71 ARG A C 1
ATOM 560 O O . ARG A 1 71 ? 15.014 69.485 59.035 1.00 16.36 71 ARG A O 1
ATOM 568 N N . ALA A 1 72 ? 13.704 69.096 57.254 1.00 13.38 72 ALA A N 1
ATOM 569 C CA . ALA A 1 72 ? 13.660 70.494 56.866 1.00 13.23 72 ALA A CA 1
ATOM 570 C C . ALA A 1 72 ? 12.945 71.434 57.824 1.00 13.57 72 ALA A C 1
ATOM 571 O O . ALA A 1 72 ? 11.943 71.084 58.447 1.00 13.61 72 ALA A O 1
ATOM 573 N N . VAL A 1 73 ? 13.499 72.634 57.938 1.00 12.95 73 VAL A N 1
ATOM 574 C CA . VAL A 1 73 ? 12.914 73.689 58.744 1.00 12.66 73 VAL A CA 1
ATOM 575 C C . VAL A 1 73 ? 12.434 74.662 57.675 1.00 12.61 73 VAL A C 1
ATOM 576 O O . VAL A 1 73 ? 13.208 75.048 56.795 1.00 13.09 73 VAL A O 1
ATOM 580 N N . ILE A 1 74 ? 11.160 75.029 57.730 1.00 13.42 74 ILE A N 1
ATOM 581 C CA . ILE A 1 74 ? 10.597 75.943 56.747 1.00 13.35 74 ILE A CA 1
ATOM 582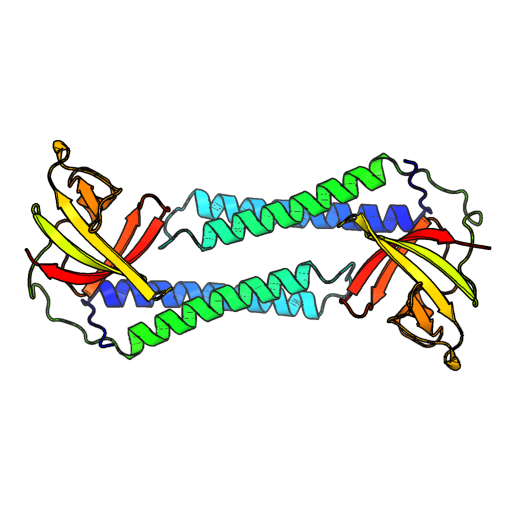 C C . ILE A 1 74 ? 10.860 77.379 57.155 1.00 12.84 74 ILE A C 1
ATOM 583 O O . ILE A 1 74 ? 10.407 77.836 58.206 1.00 16.22 74 ILE A O 1
ATOM 588 N N . LEU A 1 75 ? 11.598 78.087 56.312 1.00 12.65 75 LEU A N 1
ATOM 589 C CA . LEU A 1 75 ? 11.941 79.466 56.581 1.00 13.50 75 LEU A CA 1
ATOM 590 C C . LEU A 1 75 ? 10.813 80.415 56.251 1.00 14.72 75 LEU A C 1
ATOM 591 O O . LEU A 1 75 ? 9.916 80.112 55.465 1.00 15.20 75 LEU A O 1
ATOM 596 N N . GLU A 1 76 ? 10.872 81.575 56.882 1.00 16.31 76 GLU A N 1
ATOM 597 C CA . GLU A 1 76 ? 9.895 82.617 56.676 1.00 17.31 76 GLU A CA 1
ATOM 598 C C . GLU A 1 76 ? 10.191 83.234 55.305 1.00 17.57 76 GLU A C 1
ATOM 599 O O . GLU A 1 76 ? 11.345 83.285 54.876 1.00 16.93 76 GLU A O 1
ATOM 605 N N . GLU A 1 77 ? 9.155 83.688 54.612 1.00 17.77 77 GLU A N 1
ATOM 606 C CA . GLU A 1 77 ? 9.342 84.289 53.297 1.00 20.04 77 GLU A CA 1
ATOM 607 C C . GLU A 1 77 ? 10.230 85.527 53.397 1.00 19.58 77 GLU A C 1
ATOM 608 O O . GLU A 1 77 ? 10.375 86.107 54.474 1.00 19.19 77 GLU A O 1
ATOM 614 N N . GLY A 1 78 ? 10.829 85.911 52.273 1.00 20.25 78 GLY A N 1
ATOM 615 C CA . GLY A 1 78 ? 11.689 87.086 52.225 1.00 20.70 78 GLY A CA 1
ATOM 616 C C . GLY A 1 78 ? 12.760 87.207 53.294 1.00 20.59 78 GLY A C 1
ATOM 617 O O . GLY A 1 78 ? 13.088 88.316 53.726 1.00 23.04 78 GLY A O 1
ATOM 618 N N . SER A 1 79 ? 13.326 86.082 53.714 1.00 20.91 79 SER A N 1
ATOM 619 C CA . SER A 1 79 ? 14.358 86.088 54.743 1.00 20.81 79 SER A CA 1
ATOM 620 C C . SER A 1 79 ? 15.774 86.040 54.175 1.00 19.53 79 SER A C 1
ATOM 621 O O . SER A 1 79 ? 15.997 85.575 53.055 1.00 18.28 79 SER A O 1
ATOM 624 N N . GLY A 1 80 ? 16.726 86.530 54.964 1.00 17.44 80 GLY A N 1
ATOM 625 C CA . GLY A 1 80 ? 18.118 86.523 54.554 1.00 14.81 80 GLY A CA 1
ATOM 626 C C . GLY A 1 80 ? 18.443 87.342 53.318 1.00 12.74 80 GLY A C 1
ATOM 627 O O . GLY A 1 80 ? 17.734 88.288 52.971 1.00 13.22 80 GLY A O 1
ATOM 628 N N . GLU A 1 81 ? 19.535 86.972 52.657 1.00 10.73 81 GLU A N 1
ATOM 629 C CA . GLU A 1 81 ? 19.978 87.663 51.455 1.00 10.05 81 GLU A CA 1
ATOM 630 C C . GLU A 1 81 ? 19.262 87.131 50.221 1.00 9.30 81 GLU A C 1
ATOM 631 O O . GLU A 1 81 ? 18.619 86.082 50.263 1.00 9.77 81 GLU A O 1
ATOM 637 N N . VAL A 1 82 ? 19.358 87.874 49.126 1.00 7.82 82 VAL A N 1
ATOM 638 C CA . VAL A 1 82 ? 18.741 87.460 47.874 1.00 9.29 82 VAL A CA 1
ATOM 639 C C . VAL A 1 82 ? 19.832 87.494 46.809 1.00 7.83 82 VAL A C 1
ATOM 640 O O . VAL A 1 82 ? 20.655 88.410 46.782 1.00 8.08 82 VAL A O 1
ATOM 644 N N . ILE A 1 83 ? 19.845 86.485 45.944 1.00 6.08 83 ILE A N 1
ATOM 645 C CA . ILE A 1 83 ? 20.861 86.368 44.905 1.00 6.92 83 ILE A CA 1
ATOM 646 C C . ILE A 1 83 ? 20.806 87.419 43.811 1.00 7.04 83 ILE A C 1
ATOM 647 O O . ILE A 1 83 ? 19.803 87.566 43.123 1.00 7.69 83 ILE A O 1
ATOM 652 N N . GLY A 1 84 ? 21.917 88.133 43.654 1.00 7.56 84 GLY A N 1
ATOM 653 C CA . GLY A 1 84 ? 22.017 89.156 42.633 1.00 7.76 84 GLY A CA 1
ATOM 654 C C . GLY A 1 84 ? 23.432 89.219 42.101 1.00 9.05 84 GLY A C 1
ATOM 655 O O . GLY A 1 84 ? 24.274 88.386 42.430 1.00 7.59 84 GLY A O 1
ATOM 656 N N . LEU A 1 85 ? 23.700 90.214 41.271 1.00 8.64 85 LEU A N 1
ATOM 657 C CA . LEU A 1 85 ? 25.029 90.387 40.709 1.00 11.16 85 LEU A CA 1
ATOM 658 C C . LEU A 1 85 ? 26.018 90.499 41.873 1.00 10.06 85 LEU A C 1
ATOM 659 O O . LEU A 1 85 ? 25.805 91.283 42.803 1.00 12.22 85 LEU A O 1
ATOM 664 N N . GLY A 1 86 ? 27.078 89.695 41.836 1.00 9.95 86 GLY A N 1
ATOM 665 C CA . GLY A 1 86 ? 28.077 89.732 42.891 1.00 9.84 86 GLY A CA 1
ATOM 666 C C . GLY A 1 86 ? 27.900 88.714 44.005 1.00 10.99 86 GLY A C 1
ATOM 667 O O . GLY A 1 86 ? 28.818 88.483 44.797 1.00 12.94 86 GLY A O 1
ATOM 668 N N . SER A 1 87 ? 26.726 88.098 44.080 1.00 9.20 87 SER A N 1
ATOM 669 C CA . SER A 1 87 ? 26.467 87.116 45.131 1.00 7.38 87 SER A CA 1
ATOM 670 C C . SER A 1 87 ? 27.205 85.803 44.947 1.00 6.63 87 SER A C 1
ATOM 671 O O . SER A 1 87 ? 27.268 85.265 43.842 1.00 6.80 87 SER A O 1
ATOM 674 N N . VAL A 1 88 ? 27.762 85.293 46.042 1.00 6.97 88 VAL A N 1
ATOM 675 C CA . VAL A 1 88 ? 28.430 84.000 46.033 1.00 8.01 88 VAL A CA 1
ATOM 676 C C . VAL A 1 88 ? 27.384 83.079 46.651 1.00 8.04 88 VAL A C 1
ATOM 677 O O . VAL A 1 88 ? 26.880 83.333 47.748 1.00 9.58 88 VAL A O 1
ATOM 681 N N . VAL A 1 89 ? 27.053 82.016 45.935 1.00 8.14 89 VAL A N 1
ATOM 682 C CA . VAL A 1 89 ? 26.019 81.105 46.387 1.00 7.35 89 VAL A CA 1
ATOM 683 C C . VAL A 1 89 ? 26.522 79.687 46.599 1.00 7.86 89 VAL A C 1
ATOM 684 O O . VAL A 1 89 ? 27.185 79.116 45.731 1.00 8.44 89 VAL A O 1
ATOM 688 N N . 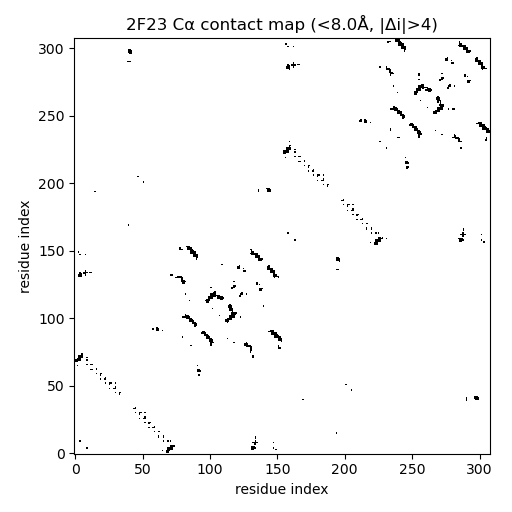GLU A 1 90 ? 26.203 79.131 47.762 1.00 6.23 90 GLU A N 1
ATOM 689 C CA . GLU A 1 90 ? 26.567 77.758 48.088 1.00 7.60 90 GLU A CA 1
ATOM 690 C C . GLU A 1 90 ? 25.324 76.926 47.800 1.00 7.63 90 GLU A C 1
ATOM 691 O O . GLU A 1 90 ? 24.235 77.248 48.276 1.00 9.43 90 GLU A O 1
ATOM 697 N N . LEU A 1 91 ? 25.500 75.869 47.013 1.00 6.69 91 LEU A N 1
ATOM 698 C CA . LEU A 1 91 ? 24.409 74.990 46.599 1.00 7.67 91 LEU A CA 1
ATOM 699 C C . LEU A 1 91 ? 24.673 73.547 47.005 1.00 9.06 91 LEU A C 1
ATOM 700 O O . LEU A 1 91 ? 25.820 73.135 47.158 1.00 10.12 91 LEU A O 1
ATOM 705 N N . GLU A 1 92 ? 23.602 72.779 47.174 1.00 9.11 92 GLU A N 1
ATOM 706 C CA . GLU A 1 92 ? 23.734 71.373 47.529 1.00 10.20 92 GLU A CA 1
ATOM 707 C C . GLU A 1 92 ? 22.671 70.555 46.815 1.00 10.13 92 GLU A C 1
ATOM 708 O O . GLU A 1 92 ? 21.480 70.840 46.920 1.00 9.29 92 GLU A O 1
ATOM 714 N N . ASP A 1 93 ? 23.119 69.538 46.088 1.00 10.85 93 ASP A N 1
ATOM 715 C CA . ASP A 1 93 ? 22.233 68.646 45.355 1.00 12.00 93 ASP A CA 1
ATOM 716 C C . ASP A 1 93 ? 21.499 67.807 46.407 1.00 11.59 93 ASP A C 1
ATOM 717 O O . ASP A 1 93 ? 22.124 67.076 47.174 1.00 11.19 93 ASP A O 1
ATOM 722 N N . PRO A 1 94 ? 20.164 67.916 46.466 1.00 11.75 94 PRO A N 1
ATOM 723 C CA . PRO A 1 94 ? 19.384 67.157 47.447 1.00 13.38 94 PRO A CA 1
ATOM 724 C C . PRO A 1 94 ? 19.393 65.645 47.265 1.00 14.19 94 PRO A C 1
ATOM 725 O O . PRO A 1 94 ? 19.120 64.905 48.210 1.00 16.59 94 PRO A O 1
ATOM 729 N N . LEU A 1 95 ? 19.719 65.190 46.060 1.00 16.13 95 LEU A N 1
ATOM 730 C CA . LEU A 1 95 ? 19.743 63.758 45.778 1.00 18.26 95 LEU A CA 1
ATOM 731 C C . LEU A 1 95 ? 21.109 63.104 45.994 1.00 20.02 95 LEU A C 1
ATOM 732 O O . LEU A 1 95 ? 21.186 61.949 46.415 1.00 20.94 95 LEU A O 1
ATOM 737 N N . SER A 1 96 ? 22.183 63.837 45.717 1.00 20.46 96 SER A N 1
ATOM 738 C CA . SER A 1 96 ? 23.527 63.281 45.869 1.00 21.21 96 SER A CA 1
ATOM 739 C C . SER A 1 96 ? 24.318 63.869 47.030 1.00 22.39 96 SER A C 1
ATOM 740 O O . SER A 1 96 ? 25.289 63.268 47.494 1.00 23.01 96 SER A O 1
ATOM 743 N N . GLY A 1 97 ? 23.908 65.045 47.492 1.00 20.48 97 GLY A N 1
ATOM 744 C CA . GLY A 1 97 ? 24.608 65.689 48.587 1.00 19.11 97 GLY A CA 1
ATOM 745 C C . GLY A 1 97 ? 25.807 66.471 48.083 1.00 17.56 97 GLY A C 1
ATOM 746 O O . GLY A 1 97 ? 26.542 67.071 48.865 1.00 18.11 97 GLY A O 1
ATOM 747 N N . GLU A 1 98 ? 26.008 66.464 46.769 1.00 17.49 98 GLU A N 1
ATOM 748 C CA . GLU A 1 98 ? 27.125 67.180 46.164 1.00 18.46 98 GLU A CA 1
ATOM 749 C C . GLU A 1 98 ? 27.029 68.674 46.457 1.00 17.42 98 GLU A C 1
ATOM 750 O O . GLU A 1 98 ? 25.959 69.271 46.350 1.00 17.41 98 GLU A O 1
ATOM 756 N N . ARG A 1 99 ? 28.156 69.274 46.822 1.00 17.12 99 ARG A N 1
ATOM 757 C CA . ARG A 1 99 ? 28.189 70.696 47.121 1.00 17.13 99 ARG A CA 1
ATOM 758 C C . ARG A 1 99 ? 28.943 71.445 46.034 1.00 17.72 99 ARG A C 1
ATOM 759 O O . ARG A 1 99 ? 29.987 70.996 45.563 1.00 19.30 99 ARG A O 1
ATOM 767 N N . LEU A 1 100 ? 28.392 72.586 45.635 1.00 15.08 100 LEU A N 1
ATOM 768 C CA . LEU A 1 100 ? 28.966 73.418 44.589 1.00 14.65 100 LEU A CA 1
ATOM 769 C C . LEU A 1 100 ? 28.728 74.878 44.937 1.00 13.65 100 LEU A C 1
ATOM 770 O O . LEU A 1 100 ? 27.693 75.216 45.497 1.00 13.11 100 LEU A O 1
ATOM 775 N N . SER A 1 101 ? 29.684 75.742 44.625 1.00 12.85 101 SER A N 1
ATOM 776 C CA . SER A 1 101 ? 29.496 77.160 44.891 1.00 12.31 101 SER A CA 1
ATOM 777 C C . SER A 1 101 ? 29.698 77.924 43.591 1.00 11.04 101 SER A C 1
ATOM 778 O O . SER A 1 101 ? 30.452 77.502 42.710 1.00 11.55 101 SER A O 1
ATOM 781 N N . VAL A 1 102 ? 28.998 79.041 43.465 1.00 10.26 102 VAL A N 1
ATOM 782 C CA . VAL A 1 102 ? 29.088 79.862 42.267 1.00 9.66 102 VAL A CA 1
ATOM 783 C C . VAL A 1 102 ? 28.969 81.322 42.648 1.00 9.32 102 VAL A C 1
ATOM 784 O O . VAL A 1 102 ? 28.509 81.656 43.737 1.00 10.26 102 VAL A O 1
ATOM 788 N N . GLN A 1 103 ? 29.411 82.194 41.754 1.00 10.41 103 GLN A N 1
ATOM 789 C CA . GLN A 1 103 ? 29.273 83.617 41.985 1.00 9.78 103 GLN A CA 1
ATOM 790 C C . GLN A 1 103 ? 28.645 84.190 40.732 1.00 10.61 103 GLN A C 1
ATOM 791 O O . GLN A 1 103 ? 29.130 83.955 39.624 1.00 10.13 103 GLN A O 1
ATOM 797 N N . VAL A 1 104 ? 27.548 84.916 40.904 1.00 9.65 104 VAL A N 1
ATOM 798 C CA . VAL A 1 104 ? 26.874 85.531 39.772 1.00 9.78 104 VAL A CA 1
ATOM 799 C C . VAL A 1 104 ? 27.671 86.779 39.402 1.00 11.55 104 VAL A C 1
ATOM 800 O O . VAL A 1 104 ? 27.923 87.637 40.247 1.00 11.00 104 VAL A O 1
ATOM 804 N N . VAL A 1 105 ? 28.085 86.868 38.142 1.00 9.78 105 VAL A N 1
ATOM 805 C CA . VAL A 1 105 ? 28.869 88.012 37.691 1.00 11.24 105 VAL A CA 1
ATOM 806 C C . VAL A 1 105 ? 28.373 88.520 36.346 1.00 10.84 105 VAL A C 1
ATOM 807 O O . VAL A 1 105 ? 27.496 87.917 35.730 1.00 11.34 105 VAL A O 1
ATOM 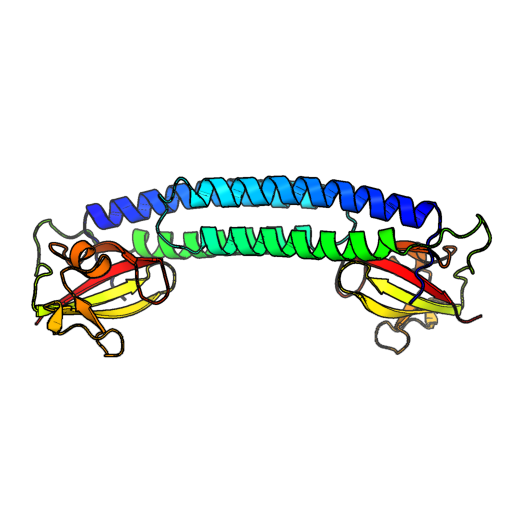811 N N . SER A 1 106 ? 28.927 89.637 35.892 1.00 12.38 106 SER A N 1
ATOM 812 C CA . SER A 1 106 ? 28.533 90.168 34.595 1.00 11.89 106 SER A CA 1
ATOM 813 C C . SER A 1 106 ? 29.065 89.233 33.517 1.00 12.69 106 SER A C 1
ATOM 814 O O . SER A 1 106 ? 30.048 88.522 33.727 1.00 13.44 106 SER A O 1
ATOM 817 N N . PRO A 1 107 ? 28.416 89.212 32.345 1.00 12.05 107 PRO A N 1
ATOM 818 C CA . PRO A 1 107 ? 28.831 88.351 31.236 1.00 13.63 107 PRO A CA 1
ATOM 819 C C . PRO A 1 107 ? 30.330 88.357 30.943 1.00 13.06 107 PRO A C 1
ATOM 820 O O . PRO A 1 107 ? 30.925 87.304 30.727 1.00 15.53 107 PRO A O 1
ATOM 824 N N . ALA A 1 108 ? 30.931 89.542 30.952 1.00 14.31 108 ALA A N 1
ATOM 825 C CA . ALA A 1 108 ? 32.352 89.690 30.667 1.00 14.92 108 ALA A CA 1
ATOM 826 C C . ALA A 1 108 ? 33.279 89.066 31.708 1.00 15.71 108 ALA A C 1
ATOM 827 O O . ALA A 1 108 ? 34.464 88.869 31.446 1.00 14.65 108 ALA A O 1
ATOM 829 N N . GLU A 1 109 ? 32.741 88.747 32.880 1.00 16.00 109 GLU A N 1
ATOM 830 C CA . GLU A 1 109 ? 33.540 88.160 33.955 1.00 17.26 109 GLU A CA 1
ATOM 831 C C . GLU A 1 109 ? 33.353 86.652 34.123 1.00 16.85 109 GLU A C 1
ATOM 832 O O . GLU A 1 109 ? 33.997 86.030 34.970 1.00 17.66 109 GLU A O 1
ATOM 838 N N . ALA A 1 110 ? 32.483 86.059 33.315 1.00 14.97 110 ALA A N 1
ATOM 839 C CA . ALA A 1 110 ? 32.216 84.626 33.417 1.00 14.75 110 ALA A CA 1
ATOM 840 C C . ALA A 1 110 ? 33.441 83.730 33.225 1.00 15.93 110 ALA A C 1
ATOM 841 O O . ALA A 1 110 ? 34.291 83.991 32.370 1.00 16.78 110 ALA A O 1
ATOM 843 N N . ASN A 1 111 ? 33.522 82.680 34.038 1.00 15.25 111 ASN A N 1
ATOM 844 C CA . ASN A 1 111 ? 34.603 81.701 33.962 1.00 17.09 111 ASN A CA 1
ATOM 845 C C . ASN A 1 111 ? 34.142 80.455 34.711 1.00 17.62 111 ASN A C 1
ATOM 846 O O . ASN A 1 111 ? 34.205 80.395 35.939 1.00 16.31 111 ASN A O 1
ATOM 851 N N . VAL A 1 112 ? 33.679 79.462 33.960 1.00 17.97 112 VAL A N 1
ATOM 852 C CA . VAL A 1 112 ? 33.166 78.224 34.540 1.00 19.89 112 VAL A CA 1
ATOM 853 C C . VAL A 1 112 ? 34.225 77.302 35.139 1.00 20.01 112 VAL A C 1
ATOM 854 O O . VAL A 1 112 ? 33.895 76.285 35.748 1.00 19.53 112 VAL A O 1
ATOM 858 N N . LEU A 1 113 ? 35.492 77.659 34.978 1.00 19.45 113 LEU A N 1
ATOM 859 C CA . LEU A 1 113 ? 36.570 76.833 35.506 1.00 20.88 113 LEU A CA 1
ATOM 860 C C . LEU A 1 113 ? 37.004 77.245 36.907 1.00 20.19 113 LEU A C 1
ATOM 861 O O . LEU A 1 113 ? 37.725 76.506 37.577 1.00 20.42 113 LEU A O 1
ATOM 866 N N . ASP A 1 114 ? 36.570 78.422 37.347 1.00 19.19 114 ASP A N 1
ATOM 867 C CA . ASP A 1 114 ? 36.922 78.902 38.678 1.00 17.75 114 ASP A CA 1
ATOM 868 C C . ASP A 1 114 ? 36.051 78.263 39.749 1.00 15.76 114 ASP A C 1
ATOM 869 O O . ASP A 1 114 ? 35.025 77.648 39.455 1.00 14.76 114 ASP A O 1
ATOM 874 N N . THR A 1 115 ? 36.481 78.415 40.998 1.00 14.43 115 THR A N 1
ATOM 875 C CA . THR A 1 115 ? 35.740 77.918 42.150 1.00 14.93 115 THR A CA 1
ATOM 876 C C . THR A 1 115 ? 35.787 79.032 43.188 1.00 14.90 115 THR A C 1
ATOM 877 O O . THR A 1 115 ? 36.854 79.371 43.693 1.00 13.76 115 THR A O 1
ATOM 881 N N . PRO A 1 116 ? 34.632 79.641 43.492 1.00 14.20 116 PRO A N 1
ATOM 882 C CA . PRO A 1 116 ? 33.325 79.325 42.905 1.00 14.27 116 PRO A CA 1
ATOM 883 C C . PRO A 1 116 ? 33.258 79.609 41.406 1.00 13.39 116 PRO A C 1
ATOM 884 O O . PRO A 1 116 ? 33.985 80.464 40.897 1.00 11.87 116 PRO A O 1
ATOM 888 N N . MET A 1 117 ? 32.396 78.880 40.703 1.00 13.34 117 MET A N 1
ATOM 889 C CA . MET A 1 117 ? 32.241 79.086 39.268 1.00 14.01 117 MET A CA 1
ATOM 890 C C . MET A 1 117 ? 31.672 80.483 39.054 1.00 12.37 117 MET A C 1
ATOM 891 O O . MET A 1 117 ? 30.663 80.833 39.662 1.00 13.78 117 MET A O 1
ATOM 896 N N . LYS A 1 118 ? 32.316 81.283 38.209 1.00 11.76 118 LYS A N 1
ATOM 897 C CA . LYS A 1 118 ? 31.813 82.621 37.917 1.00 12.31 118 LYS A CA 1
ATOM 898 C C . LYS A 1 118 ? 30.828 82.458 36.768 1.00 13.43 118 LYS A C 1
ATOM 899 O O . LYS A 1 118 ? 31.215 82.209 35.626 1.00 12.33 118 LYS A O 1
ATOM 905 N N . ILE A 1 119 ? 29.549 82.589 37.096 1.00 11.74 119 ILE A N 1
ATOM 906 C CA . ILE A 1 119 ? 28.468 82.414 36.139 1.00 12.34 119 ILE A CA 1
ATOM 907 C C . ILE A 1 119 ? 27.862 83.742 35.709 1.00 12.64 119 ILE A C 1
ATOM 908 O O . ILE A 1 119 ? 27.527 84.580 36.544 1.00 10.55 119 ILE A O 1
ATOM 913 N N . SER A 1 120 ? 27.718 83.922 34.400 1.00 10.63 120 SER A N 1
ATOM 914 C CA . SER A 1 120 ? 27.140 85.143 33.855 1.00 10.30 120 SER A CA 1
ATOM 915 C C . SER A 1 120 ? 25.680 85.267 34.264 1.00 10.96 120 SER A C 1
ATOM 916 O O . SER A 1 120 ? 24.932 84.293 34.195 1.00 10.37 120 SER A O 1
ATOM 919 N N . ASP A 1 121 ? 25.273 86.460 34.691 1.00 10.76 121 ASP A N 1
ATOM 920 C CA . ASP A 1 121 ? 23.891 86.663 35.092 1.00 11.27 121 ASP A CA 1
ATOM 921 C C . ASP A 1 121 ? 22.935 86.583 33.903 1.00 11.05 121 ASP A C 1
ATOM 922 O O . ASP A 1 121 ? 21.725 86.516 34.085 1.00 12.10 121 ASP A O 1
ATOM 927 N N . ALA A 1 122 ? 23.485 86.558 32.691 1.00 12.25 122 ALA A N 1
ATOM 928 C CA . ALA A 1 122 ? 22.673 86.475 31.479 1.00 12.58 122 ALA A CA 1
ATOM 929 C C . ALA A 1 122 ? 22.543 85.039 30.961 1.00 12.40 122 ALA A C 1
ATOM 930 O O . ALA A 1 122 ? 21.770 84.766 30.036 1.00 13.39 122 ALA A O 1
ATOM 932 N N . SER A 1 123 ? 23.304 84.122 31.554 1.00 11.00 123 SER A N 1
ATOM 933 C CA . SER A 1 123 ? 23.261 82.722 31.145 1.00 12.03 123 SER A CA 1
ATOM 934 C C . SER A 1 123 ? 22.030 82.046 31.741 1.00 10.98 123 SER A C 1
ATOM 935 O O . SER A 1 123 ? 21.419 82.564 32.671 1.00 10.65 123 SER A O 1
ATOM 938 N N . PRO A 1 124 ? 21.646 80.876 31.208 1.00 12.99 124 PRO A N 1
ATOM 939 C CA . PRO A 1 124 ? 20.473 80.187 31.750 1.00 11.42 124 PRO A CA 1
ATOM 940 C C . PRO A 1 124 ? 20.594 79.931 33.254 1.00 11.62 124 PRO A C 1
ATOM 941 O O . PRO A 1 124 ? 19.631 80.095 33.994 1.00 12.24 124 PRO A O 1
ATOM 945 N N . MET A 1 125 ? 21.781 79.532 33.701 1.00 11.07 125 MET A N 1
ATOM 946 C CA . MET A 1 125 ? 21.993 79.263 35.122 1.00 11.46 125 MET A CA 1
ATOM 947 C C . MET A 1 125 ? 21.918 80.564 35.916 1.00 10.11 125 MET A C 1
ATOM 948 O O . MET A 1 125 ? 21.280 80.625 36.967 1.00 9.89 125 MET A O 1
ATOM 953 N N . GLY A 1 126 ? 22.571 81.599 35.396 1.00 10.88 126 GLY A N 1
ATOM 954 C CA . GLY A 1 126 ? 22.576 82.888 36.065 1.00 9.64 126 GLY A CA 1
ATOM 955 C C . GLY A 1 126 ? 21.184 83.444 36.266 1.00 10.03 126 GLY A C 1
ATOM 956 O O . GLY A 1 126 ? 20.826 83.854 37.370 1.00 9.66 126 GLY A O 1
ATOM 957 N N . LYS A 1 127 ? 20.393 83.461 35.198 1.00 11.09 127 LYS A N 1
ATOM 958 C CA . LYS A 1 127 ? 19.038 83.978 35.284 1.00 12.14 127 LYS A CA 1
ATOM 959 C C . LYS A 1 127 ? 18.163 83.142 36.202 1.00 10.93 127 LYS A C 1
ATOM 960 O O . LYS A 1 127 ? 17.237 83.661 36.825 1.00 13.94 127 LYS A O 1
ATOM 966 N N . ALA A 1 128 ? 18.453 81.848 36.282 1.00 10.36 128 ALA A N 1
ATOM 967 C CA . ALA A 1 128 ? 17.679 80.948 37.127 1.00 10.98 128 ALA A CA 1
ATOM 968 C C . ALA A 1 128 ? 17.962 81.176 38.612 1.00 10.86 128 ALA A C 1
ATOM 969 O O . ALA A 1 128 ? 17.133 80.854 39.462 1.00 13.48 128 ALA A O 1
ATOM 971 N N . LEU A 1 129 ? 19.129 81.735 38.915 1.00 9.85 129 LEU A N 1
ATOM 972 C CA . LEU A 1 129 ? 19.534 81.997 40.297 1.00 9.26 129 LEU A CA 1
ATOM 973 C C . LEU A 1 129 ? 19.068 83.359 40.808 1.00 8.04 129 LEU A C 1
ATOM 974 O O . LEU A 1 129 ? 18.717 83.512 41.977 1.00 7.35 129 LEU A O 1
ATOM 979 N N . LEU A 1 130 ? 19.055 84.350 39.927 1.00 9.19 130 LEU A N 1
ATOM 980 C CA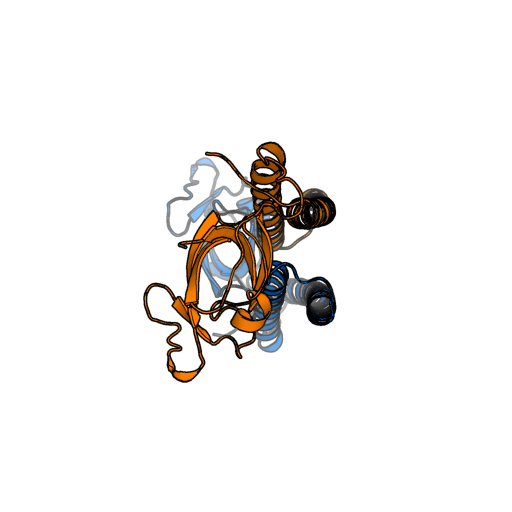 . LEU A 1 130 ? 18.646 85.696 40.309 1.00 8.37 130 LEU A CA 1
ATOM 981 C C . LEU A 1 130 ? 17.323 85.770 41.064 1.00 8.85 130 LEU A C 1
ATOM 982 O O . LEU A 1 130 ? 16.318 85.188 40.647 1.00 9.66 130 LEU A O 1
ATOM 987 N N . GLY A 1 131 ? 17.338 86.486 42.185 1.00 8.22 131 GLY A N 1
ATOM 988 C CA . GLY A 1 131 ? 16.135 86.676 42.971 1.00 8.19 131 GLY A CA 1
ATOM 989 C C . GLY A 1 131 ? 15.748 85.577 43.937 1.00 7.40 131 GLY A C 1
ATOM 990 O O . GLY A 1 131 ? 14.713 85.678 44.601 1.00 10.54 131 GLY A O 1
ATOM 991 N N . HIS A 1 132 ? 16.564 84.534 44.030 1.00 6.95 132 HIS A N 1
ATOM 992 C CA . HIS A 1 132 ? 16.248 83.435 44.930 1.00 6.59 132 HIS A CA 1
ATOM 993 C C . HIS A 1 132 ? 16.937 83.556 46.275 1.00 7.87 132 HIS A C 1
ATOM 994 O O . HIS A 1 132 ? 17.891 84.319 46.430 1.00 6.29 132 HIS A O 1
ATOM 1001 N N . ARG A 1 133 ? 16.432 82.804 47.246 1.00 7.58 133 ARG A N 1
ATOM 1002 C CA . ARG A 1 133 ? 16.945 82.862 48.610 1.00 6.30 133 ARG A CA 1
ATOM 1003 C C . ARG A 1 133 ? 17.343 81.507 49.164 1.00 7.65 133 ARG A C 1
ATOM 1004 O O . ARG A 1 133 ? 17.090 80.474 48.552 1.00 7.65 133 ARG A O 1
ATOM 1012 N N . VAL A 1 134 ? 17.979 81.524 50.333 1.00 6.82 134 VAL A N 1
ATOM 1013 C CA . VAL A 1 134 ? 18.381 80.293 50.997 1.00 7.22 134 VAL A CA 1
ATOM 1014 C C . VAL A 1 134 ? 17.125 79.464 51.235 1.00 7.50 134 VAL A C 1
ATOM 1015 O O . VAL A 1 134 ? 16.108 79.978 51.705 1.00 8.51 134 VAL A O 1
ATOM 1019 N N . GLY A 1 135 ? 17.187 78.186 50.884 1.00 7.20 135 GLY A N 1
ATOM 1020 C CA . GLY A 1 135 ? 16.034 77.328 51.083 1.00 6.17 135 GLY A CA 1
ATOM 1021 C C . GLY A 1 135 ? 15.308 77.026 49.787 1.00 6.92 135 GLY A C 1
ATOM 1022 O O . GLY A 1 135 ? 14.533 76.071 49.722 1.00 7.49 135 GLY A O 1
ATOM 1023 N N . ASP A 1 136 ? 15.534 77.839 48.758 1.00 7.12 136 ASP A N 1
ATOM 1024 C CA . ASP A 1 136 ? 14.888 77.594 47.473 1.00 6.66 136 ASP A CA 1
ATOM 1025 C C . ASP A 1 136 ? 15.540 76.393 46.794 1.00 8.02 136 ASP A C 1
ATOM 1026 O O . AS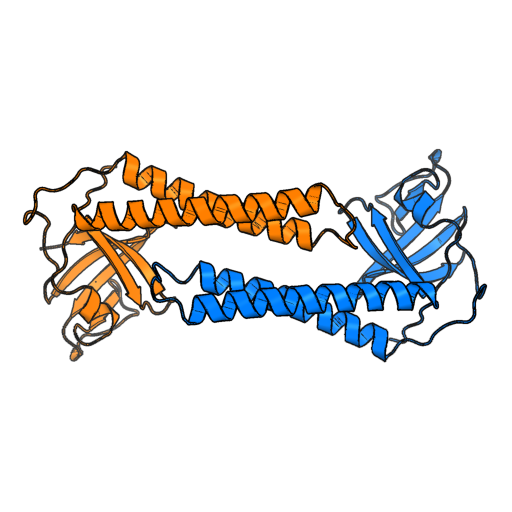P A 1 136 ? 16.717 76.098 47.019 1.00 9.05 136 ASP A O 1
ATOM 1031 N N . VAL A 1 137 ? 14.765 75.706 45.958 1.00 8.94 137 VAL A N 1
ATOM 1032 C CA . VAL A 1 137 ? 15.241 74.540 45.225 1.00 9.31 137 VAL A CA 1
ATOM 1033 C C . VAL A 1 137 ? 15.097 74.865 43.741 1.00 8.91 137 VAL A C 1
ATOM 1034 O O . VAL A 1 137 ? 14.017 75.216 43.275 1.00 10.79 137 VAL A O 1
ATOM 1038 N N . LEU A 1 138 ? 16.203 74.747 43.015 1.00 8.73 138 LEU A N 1
ATOM 1039 C CA . LEU A 1 138 ? 16.241 75.098 41.603 1.00 11.03 138 LEU A CA 1
ATOM 1040 C C . LEU A 1 138 ? 16.837 74.021 40.716 1.00 10.62 138 LEU A C 1
ATOM 1041 O O . LEU A 1 138 ? 17.682 73.246 41.148 1.00 10.09 138 LEU A O 1
ATOM 1046 N N . SER A 1 139 ? 16.377 73.978 39.469 1.00 11.68 139 SER A N 1
ATOM 1047 C CA . SER A 1 139 ? 16.926 73.048 38.489 1.00 13.92 139 SER A CA 1
ATOM 1048 C C . SER A 1 139 ? 17.840 73.948 37.660 1.00 14.07 139 SER A C 1
ATOM 1049 O O . SER A 1 139 ? 17.379 74.913 37.045 1.00 17.27 139 SER A O 1
ATOM 1052 N N . LEU A 1 140 ? 19.134 73.646 37.653 1.00 13.36 140 LEU A N 1
ATOM 1053 C CA . LEU A 1 140 ? 20.093 74.478 36.938 1.00 14.69 140 LEU A CA 1
ATOM 1054 C C . LEU A 1 140 ? 20.813 73.779 35.800 1.00 16.27 140 LEU A C 1
ATOM 1055 O O . LEU A 1 140 ? 21.137 72.595 35.885 1.00 15.84 140 LEU A O 1
ATOM 1060 N N . ASP A 1 141 ? 21.063 74.539 34.739 1.00 18.32 141 ASP A N 1
ATOM 1061 C CA . ASP A 1 141 ? 21.756 74.042 33.561 1.00 19.47 141 ASP A CA 1
ATOM 1062 C C . ASP A 1 141 ? 23.243 74.315 33.755 1.00 21.13 141 ASP A C 1
ATOM 1063 O O . ASP A 1 141 ? 23.743 75.386 33.404 1.00 22.40 141 ASP A O 1
ATOM 1068 N N . THR A 1 142 ? 23.943 73.341 34.325 1.00 21.37 142 THR A N 1
ATOM 1069 C CA . THR A 1 142 ? 25.369 73.472 34.593 1.00 22.06 142 THR A CA 1
ATOM 1070 C C . THR A 1 142 ? 26.188 72.898 33.444 1.00 23.67 142 THR A C 1
ATOM 1071 O O . THR A 1 142 ? 25.639 72.297 32.524 1.00 22.44 142 THR A O 1
ATOM 1075 N N . PRO A 1 143 ? 27.518 73.079 33.480 1.00 25.37 143 PRO A N 1
ATOM 1076 C CA . PRO A 1 143 ? 28.353 72.542 32.401 1.00 26.55 143 PRO A CA 1
ATOM 1077 C C . PRO A 1 143 ? 28.350 71.013 32.384 1.00 27.60 143 PRO A C 1
ATOM 1078 O O . PRO A 1 143 ? 28.794 70.390 31.418 1.00 28.21 143 PRO A O 1
ATOM 1082 N N . LYS A 1 144 ? 27.838 70.416 33.457 1.00 27.69 144 LYS A N 1
ATOM 1083 C CA . LYS A 1 144 ? 27.769 68.963 33.565 1.00 28.51 144 LYS A CA 1
ATOM 1084 C C . LYS A 1 144 ? 26.356 68.483 33.247 1.00 26.98 144 LYS A C 1
ATOM 1085 O O . LYS A 1 144 ? 26.062 67.293 33.332 1.00 27.77 144 LYS A O 1
ATOM 1091 N N . GLY A 1 145 ? 25.483 69.419 32.889 1.00 24.68 145 GLY A N 1
ATOM 1092 C CA . GLY A 1 145 ? 24.114 69.061 32.568 1.00 23.07 145 GLY A CA 1
ATOM 1093 C C . GLY A 1 145 ? 23.114 69.640 33.548 1.00 21.71 145 GLY A C 1
ATOM 1094 O O . GLY A 1 145 ? 23.470 70.455 34.399 1.00 21.60 145 GLY A O 1
ATOM 1095 N N . LYS A 1 146 ? 21.861 69.212 33.428 1.00 20.76 146 LYS A N 1
ATOM 1096 C CA . LYS A 1 146 ? 20.786 69.686 34.293 1.00 20.40 146 LYS A CA 1
ATOM 1097 C C . LYS A 1 146 ? 20.839 68.993 35.651 1.00 19.58 146 LYS A C 1
ATOM 1098 O O . LYS A 1 146 ? 20.861 67.766 35.732 1.00 20.50 146 LYS A O 1
ATOM 1104 N N . ARG A 1 147 ? 20.856 69.787 36.716 1.00 17.92 147 ARG A N 1
ATOM 1105 C CA . ARG A 1 147 ? 20.907 69.249 38.070 1.00 17.76 147 ARG A CA 1
ATOM 1106 C C . ARG A 1 147 ? 20.034 70.085 38.996 1.00 15.83 147 ARG A C 1
ATOM 1107 O O . ARG A 1 147 ? 19.802 71.266 38.742 1.00 14.09 147 ARG A O 1
ATOM 1115 N N . GLU A 1 148 ? 19.553 69.465 40.067 1.00 13.90 148 GLU A N 1
ATOM 1116 C CA . GLU A 1 148 ? 18.715 70.160 41.036 1.00 12.96 148 GLU A CA 1
ATOM 1117 C C . GLU A 1 148 ? 19.556 70.531 42.253 1.00 12.02 148 GLU A C 1
ATOM 1118 O O . GLU A 1 148 ? 20.305 69.705 42.770 1.00 11.99 148 GLU A O 1
ATOM 1124 N N . PHE A 1 149 ? 19.440 71.779 42.699 1.00 9.71 149 PHE A N 1
ATOM 1125 C CA . PHE A 1 149 ? 20.200 72.251 43.853 1.00 10.50 149 PHE A CA 1
ATOM 1126 C C . PHE A 1 149 ? 19.366 73.043 44.838 1.00 10.28 149 PHE A C 1
ATOM 1127 O O . PHE A 1 149 ? 18.456 73.773 44.457 1.00 10.50 149 PHE A O 1
ATOM 1135 N N . ARG A 1 150 ? 19.704 72.902 46.112 1.00 9.82 150 ARG A N 1
ATOM 1136 C CA . ARG A 1 150 ? 19.044 73.651 47.172 1.00 9.15 150 ARG A CA 1
ATOM 1137 C C . ARG A 1 150 ? 20.026 74.763 47.512 1.00 9.84 150 ARG A C 1
ATOM 1138 O O . ARG A 1 150 ? 21.230 74.521 47.590 1.00 10.23 150 ARG A O 1
ATOM 1146 N N . VAL A 1 151 ? 19.523 75.981 47.682 1.00 7.52 151 VAL A N 1
ATOM 1147 C CA . VAL A 1 151 ? 20.379 77.111 48.032 1.00 6.86 151 VAL A CA 1
ATOM 1148 C C . VAL A 1 151 ? 20.664 77.021 49.526 1.00 7.79 151 VAL A C 1
ATOM 1149 O O . VAL A 1 151 ? 19.755 77.110 50.344 1.00 6.82 151 VAL A O 1
ATOM 1153 N N . VAL A 1 152 ? 21.935 76.838 49.875 1.00 9.09 152 VAL A N 1
ATOM 1154 C CA . VAL A 1 152 ? 22.334 76.698 51.270 1.00 10.12 152 VAL A CA 1
ATOM 1155 C C . VAL A 1 152 ? 22.802 77.991 51.927 1.00 9.89 152 VAL A C 1
ATOM 1156 O O . VAL A 1 152 ? 22.537 78.224 53.112 1.00 11.60 152 VAL A O 1
ATOM 1160 N N . ALA A 1 153 ? 23.491 78.829 51.161 1.00 8.39 153 ALA A N 1
ATOM 1161 C CA . ALA A 1 153 ? 24.003 80.088 51.685 1.00 8.88 153 ALA A CA 1
ATOM 1162 C C . ALA A 1 153 ? 24.206 81.106 50.571 1.00 7.97 153 ALA A C 1
ATOM 1163 O O . ALA A 1 153 ? 24.450 80.742 49.420 1.00 8.20 153 ALA A O 1
ATOM 1165 N N . ILE A 1 154 ? 24.095 82.383 50.927 1.00 8.20 154 ILE A N 1
ATOM 1166 C CA . ILE A 1 154 ? 24.290 83.484 49.986 1.00 7.55 154 ILE A CA 1
ATOM 1167 C C . ILE A 1 154 ? 25.077 84.557 50.725 1.00 9.06 154 ILE A C 1
ATOM 1168 O O . ILE A 1 154 ? 24.699 84.954 51.827 1.00 12.24 154 ILE A O 1
ATOM 1173 N N . HIS A 1 155 ? 26.171 85.019 50.136 1.00 10.78 155 HIS A N 1
ATOM 1174 C CA . HIS A 1 155 ? 26.964 86.060 50.777 1.00 13.21 155 HIS A CA 1
ATOM 1175 C C . HIS A 1 155 ? 27.814 86.818 49.777 1.00 15.75 155 HIS A C 1
ATOM 1176 O O . HIS A 1 155 ? 27.814 86.513 48.586 1.00 15.61 155 HIS A O 1
ATOM 1183 N N . GLY A 1 156 ? 28.535 87.817 50.273 1.00 17.90 156 GLY A N 1
ATOM 1184 C CA . GLY A 1 156 ? 29.391 88.603 49.406 1.00 19.39 156 GLY A CA 1
ATOM 1185 C C . GLY A 1 156 ? 30.719 87.907 49.182 1.00 21.82 156 GLY A C 1
ATOM 1186 O O . GLY A 1 156 ? 30.933 86.832 49.782 1.00 22.70 156 GLY A O 1
ATOM 1188 N N . ARG B 1 3 ? 33.500 34.350 11.181 1.00 42.73 3 ARG B N 1
ATOM 1189 C CA . ARG B 1 3 ? 33.518 32.893 11.172 1.00 42.06 3 ARG B CA 1
ATOM 1190 C C . ARG B 1 3 ? 32.107 32.346 10.966 1.00 40.20 3 ARG B C 1
ATOM 1191 O O . ARG B 1 3 ? 31.129 33.094 10.999 1.00 41.31 3 ARG B O 1
ATOM 1199 N N . GLU B 1 4 ? 32.009 31.038 10.750 1.00 36.66 4 GLU B N 1
ATOM 1200 C CA . GLU B 1 4 ? 30.724 30.387 10.532 1.00 33.63 4 GLU B CA 1
ATOM 1201 C C . GLU B 1 4 ? 29.927 30.267 11.825 1.00 28.87 4 GLU B C 1
ATOM 1202 O O . GLU B 1 4 ? 30.496 30.152 12.909 1.00 29.40 4 GLU B O 1
ATOM 1208 N N . VAL B 1 5 ? 28.605 30.294 11.701 1.00 23.33 5 VAL B N 1
ATOM 1209 C CA . VAL B 1 5 ? 27.722 30.177 12.854 1.00 18.11 5 VAL B CA 1
ATOM 1210 C C . VAL B 1 5 ? 26.705 29.075 12.593 1.00 15.30 5 VAL B C 1
ATOM 1211 O O . VAL B 1 5 ? 25.732 29.283 11.869 1.00 16.16 5 VAL B O 1
ATOM 1215 N N . LYS B 1 6 ? 26.927 27.903 13.176 1.00 11.83 6 LYS B N 1
ATOM 1216 C CA . LYS B 1 6 ? 25.997 26.797 12.974 1.00 10.56 6 LYS B CA 1
ATOM 1217 C C . LYS B 1 6 ? 24.819 26.879 13.929 1.00 9.91 6 LYS B C 1
ATOM 1218 O O . LYS B 1 6 ? 24.981 27.171 15.117 1.00 9.86 6 LYS B O 1
ATOM 1224 N N . LEU B 1 7 ? 23.631 26.623 13.396 1.00 8.91 7 LEU B N 1
ATOM 1225 C CA . LEU B 1 7 ? 22.412 26.621 14.191 1.00 7.11 7 LEU B CA 1
ATOM 1226 C C . LEU B 1 7 ? 21.490 25.513 13.741 1.00 7.83 7 LEU B C 1
ATOM 1227 O O . LEU B 1 7 ? 21.389 25.218 12.552 1.00 8.26 7 LEU B O 1
ATOM 1232 N N . THR B 1 8 ? 20.819 24.891 14.699 1.00 7.12 8 THR B N 1
ATOM 1233 C CA . THR B 1 8 ? 19.843 23.869 14.370 1.00 8.48 8 THR B CA 1
ATOM 1234 C C . THR B 1 8 ? 18.564 24.660 14.108 1.00 8.23 8 THR B C 1
ATOM 1235 O O . THR B 1 8 ? 18.498 25.853 14.405 1.00 8.27 8 THR B O 1
ATOM 1239 N N . LYS B 1 9 ? 17.556 24.004 13.542 1.00 9.17 9 LYS B N 1
ATOM 1240 C CA . LYS B 1 9 ? 16.280 24.661 13.292 1.00 8.43 9 LYS B CA 1
ATOM 1241 C C . LYS B 1 9 ? 15.758 25.241 14.608 1.00 9.04 9 LYS B C 1
ATOM 1242 O O . LYS B 1 9 ? 15.294 26.381 14.660 1.00 10.64 9 LYS B O 1
ATOM 1248 N N . ALA B 1 10 ? 15.859 24.456 15.676 1.00 8.42 10 ALA B N 1
ATOM 1249 C CA . ALA B 1 10 ? 15.390 24.884 16.994 1.00 10.08 10 ALA B CA 1
ATOM 1250 C C . ALA B 1 10 ? 16.156 26.085 17.540 1.00 9.82 10 ALA B C 1
ATOM 1251 O O . ALA B 1 10 ? 15.567 26.975 18.151 1.00 10.43 10 ALA B O 1
ATOM 1253 N N . GLY B 1 11 ? 17.467 26.104 17.325 1.00 9.00 11 GLY B N 1
ATOM 1254 C CA . GLY B 1 11 ? 18.279 27.205 17.814 1.00 8.58 11 GLY B CA 1
ATOM 1255 C C . GLY B 1 11 ? 17.973 28.501 17.093 1.00 9.42 11 GLY B C 1
ATOM 1256 O O . GLY B 1 11 ? 17.888 29.563 17.706 1.00 10.10 11 GLY B O 1
ATOM 1257 N N . TYR B 1 12 ? 17.806 28.415 15.779 1.00 8.53 12 TYR B N 1
ATOM 1258 C CA . TYR B 1 12 ? 17.500 29.587 14.977 1.00 9.49 12 TYR B CA 1
ATOM 1259 C C . TYR B 1 12 ? 16.139 30.148 15.392 1.00 10.71 12 TYR B C 1
ATOM 1260 O O . TYR B 1 12 ? 15.986 31.352 15.605 1.00 9.49 12 TYR B O 1
ATOM 1269 N N . GLU B 1 13 ? 15.150 29.270 15.527 1.00 10.93 13 GLU B N 1
ATOM 1270 C CA . GLU B 1 13 ? 13.815 29.712 15.911 1.00 12.60 13 GLU B CA 1
ATOM 1271 C C . GLU B 1 13 ? 13.802 30.356 17.295 1.00 12.69 13 GLU B C 1
ATOM 1272 O O . GLU B 1 13 ? 13.092 31.341 17.519 1.00 13.45 13 GLU B O 1
ATOM 1278 N N . ARG B 1 14 ? 14.589 29.824 18.223 1.00 11.12 14 ARG B N 1
ATOM 1279 C CA . ARG B 1 14 ? 14.617 30.414 19.557 1.00 13.01 14 ARG B CA 1
ATOM 1280 C C . ARG B 1 14 ? 15.196 31.825 19.493 1.00 14.14 14 ARG B C 1
ATOM 1281 O O . ARG B 1 14 ? 14.658 32.753 20.099 1.00 13.74 14 ARG B O 1
ATOM 1289 N N . LEU B 1 15 ? 16.288 31.990 18.752 1.00 12.05 15 LEU B N 1
ATOM 1290 C CA . LEU B 1 15 ? 16.915 33.302 18.628 1.00 12.38 15 LEU B CA 1
ATOM 1291 C C . LEU B 1 15 ? 16.059 34.300 17.849 1.00 11.26 15 LEU B C 1
ATOM 1292 O O . LEU B 1 15 ? 16.042 35.488 18.170 1.00 12.42 15 LEU B O 1
ATOM 1297 N N . MET B 1 16 ? 15.349 33.836 16.825 1.00 11.65 16 MET B N 1
ATOM 1298 C CA . MET B 1 16 ? 14.514 34.760 16.064 1.00 12.60 16 MET B CA 1
ATOM 1299 C C . MET B 1 16 ? 13.357 35.246 16.923 1.00 12.41 16 MET B C 1
ATOM 1300 O O . MET B 1 16 ? 12.967 36.411 16.836 1.00 12.49 16 MET B O 1
ATOM 1305 N N . GLN B 1 17 ? 12.808 34.359 17.749 1.00 13.07 17 GLN B N 1
ATOM 1306 C CA . GLN B 1 17 ? 11.709 34.744 18.629 1.00 14.67 17 GLN B CA 1
ATOM 1307 C C . GLN B 1 17 ? 12.220 35.772 19.629 1.00 14.34 17 GLN B C 1
ATOM 1308 O O . GLN B 1 17 ? 11.531 36.746 19.941 1.00 14.92 17 GLN B O 1
ATOM 1314 N N . GLN B 1 18 ? 13.435 35.556 20.125 1.00 12.56 18 GLN B N 1
ATOM 1315 C CA . GLN B 1 18 ? 14.030 36.475 21.087 1.00 13.47 18 GLN B CA 1
ATOM 1316 C C . GLN B 1 18 ? 14.260 37.841 20.449 1.00 13.27 18 GLN B C 1
ATOM 1317 O O . GLN B 1 18 ? 14.039 38.874 21.082 1.00 14.02 18 GLN B O 1
ATOM 1323 N N . LEU B 1 19 ? 14.703 37.846 19.196 1.00 12.62 19 LEU B N 1
ATOM 1324 C CA . LEU B 1 19 ? 14.951 39.095 18.488 1.00 12.08 19 LEU B CA 1
ATOM 1325 C C . LEU B 1 19 ? 13.648 39.872 18.328 1.00 14.91 19 LEU B C 1
ATOM 1326 O O . LEU B 1 19 ? 13.613 41.084 18.537 1.00 14.22 19 LEU B O 1
ATOM 1331 N N . GLU B 1 20 ? 12.573 39.180 17.966 1.00 15.10 20 GLU B N 1
ATOM 1332 C CA . GLU B 1 20 ? 11.291 39.853 17.805 1.00 18.15 20 GLU B CA 1
ATOM 1333 C C . GLU B 1 20 ? 10.850 40.493 19.117 1.00 17.16 20 GLU B C 1
ATOM 1334 O O . GLU B 1 20 ? 10.254 41.573 19.120 1.00 17.37 20 GLU B O 1
ATOM 1340 N N . ARG B 1 21 ? 11.155 39.833 20.229 1.00 16.68 21 ARG B N 1
ATOM 1341 C CA . ARG B 1 21 ? 10.798 40.350 21.544 1.00 17.96 21 ARG B CA 1
ATOM 1342 C C . ARG B 1 21 ? 11.650 41.558 21.901 1.00 17.71 21 ARG B C 1
ATOM 1343 O O . ARG B 1 21 ? 11.152 42.533 22.460 1.00 16.98 21 ARG B O 1
ATOM 1351 N N . GLU B 1 22 ? 12.939 41.489 21.589 1.00 16.75 22 GLU B N 1
ATOM 1352 C CA . GLU B 1 22 ? 13.835 42.599 21.891 1.00 16.43 22 GLU B CA 1
ATOM 1353 C C . GLU B 1 22 ? 13.428 43.836 21.104 1.00 16.38 22 GLU B C 1
ATOM 1354 O O . GLU B 1 22 ? 13.574 44.959 21.584 1.00 15.81 22 GLU B O 1
ATOM 1360 N N . ARG B 1 23 ? 12.919 43.629 19.893 1.00 16.29 23 ARG B N 1
ATOM 1361 C CA . ARG B 1 23 ? 12.495 44.750 19.064 1.00 16.98 23 ARG B CA 1
ATOM 1362 C C . ARG B 1 23 ? 11.299 45.444 19.694 1.00 17.10 23 ARG B C 1
ATOM 1363 O O . ARG B 1 23 ? 11.175 46.670 19.637 1.00 16.93 23 ARG B O 1
ATOM 1371 N N . GLU B 1 24 ? 10.419 44.657 20.301 1.00 17.90 24 GLU B N 1
ATOM 1372 C CA . GLU B 1 24 ? 9.252 45.226 20.955 1.00 19.40 24 GLU B CA 1
ATOM 1373 C C . GLU B 1 24 ? 9.718 46.054 22.146 1.00 19.06 24 GLU B C 1
ATOM 1374 O O . GLU B 1 24 ? 9.206 47.146 22.386 1.00 18.76 24 GLU B O 1
ATOM 1380 N N . ARG B 1 25 ? 10.700 45.545 22.884 1.00 18.58 25 ARG B N 1
ATOM 1381 C CA . ARG B 1 25 ? 11.217 46.278 24.032 1.00 19.19 25 ARG B CA 1
ATOM 1382 C C . ARG B 1 25 ? 11.940 47.546 23.586 1.00 17.14 25 ARG B C 1
ATOM 1383 O O . ARG B 1 25 ? 11.902 48.562 24.279 1.00 17.18 25 ARG B O 1
ATOM 1391 N N . LEU B 1 26 ? 12.602 47.490 22.433 1.00 15.71 26 LEU B N 1
ATOM 1392 C CA . LEU B 1 26 ? 13.310 48.662 21.931 1.00 15.50 26 LEU B CA 1
ATOM 1393 C C . LEU B 1 26 ? 12.315 49.768 21.607 1.00 16.30 26 LEU B C 1
ATOM 1394 O O . LEU B 1 26 ? 12.549 50.939 21.909 1.00 15.92 26 LEU B O 1
ATOM 1399 N N . GLN B 1 27 ? 11.200 49.394 20.991 1.00 17.57 27 GLN B N 1
ATOM 1400 C CA . GLN B 1 27 ? 10.174 50.367 20.642 1.00 19.59 27 GLN B CA 1
ATOM 1401 C C . GLN B 1 27 ? 9.621 51.057 21.888 1.00 19.44 27 GLN B C 1
ATOM 1402 O O . GLN B 1 27 ? 9.359 52.259 21.869 1.00 18.67 27 GLN B O 1
ATOM 1408 N N . GLU B 1 28 ? 9.460 50.303 22.974 1.00 18.97 28 GLU B N 1
ATOM 1409 C CA . GLU B 1 28 ? 8.949 50.873 24.217 1.00 20.27 28 GLU B CA 1
ATOM 1410 C C . GLU B 1 28 ? 10.003 51.768 24.863 1.00 19.49 28 GLU B C 1
ATOM 1411 O O . GLU B 1 28 ? 9.683 52.828 25.404 1.00 18.76 28 GLU B O 1
ATOM 1417 N N . ALA B 1 29 ? 11.260 51.339 24.803 1.00 17.37 29 ALA B N 1
ATOM 1418 C CA . ALA B 1 29 ? 12.358 52.108 25.375 1.00 15.01 29 ALA B CA 1
ATOM 1419 C C . ALA B 1 29 ? 12.503 53.425 24.622 1.00 16.39 29 ALA B C 1
ATOM 1420 O O . ALA B 1 29 ? 12.829 54.457 25.209 1.00 15.96 29 ALA B O 1
ATOM 1422 N N . THR B 1 30 ? 12.259 53.376 23.316 1.00 15.77 30 THR B N 1
ATOM 1423 C CA . THR B 1 30 ? 12.357 54.561 22.473 1.00 17.55 30 THR B CA 1
ATOM 1424 C C . THR B 1 30 ? 11.229 55.524 22.830 1.00 18.90 30 THR B C 1
ATOM 1425 O O . THR B 1 30 ? 11.441 56.732 22.942 1.00 16.93 30 THR B O 1
ATOM 1429 N N . LYS B 1 31 ? 10.031 54.981 23.013 1.00 19.02 31 LYS B N 1
ATOM 1430 C CA . LYS B 1 31 ? 8.880 55.802 23.376 1.00 20.61 31 LYS B CA 1
ATOM 1431 C C . LYS B 1 31 ? 9.132 56.519 24.700 1.00 20.29 31 LYS B C 1
ATOM 1432 O O . LYS B 1 31 ? 8.839 57.708 24.838 1.00 19.71 31 LYS B O 1
ATOM 1438 N N . ILE B 1 32 ? 9.675 55.794 25.674 1.00 18.88 32 ILE B N 1
ATOM 1439 C CA . ILE B 1 32 ? 9.963 56.375 26.978 1.00 18.52 32 ILE B CA 1
ATOM 1440 C C . ILE B 1 32 ? 10.971 57.507 26.839 1.00 17.98 32 ILE B C 1
ATOM 1441 O O . ILE B 1 32 ? 10.801 58.569 27.427 1.00 16.37 32 ILE B O 1
ATOM 1446 N N . LEU B 1 33 ? 12.023 57.276 26.062 1.00 17.22 33 LEU B N 1
ATOM 1447 C CA . LEU B 1 33 ? 13.038 58.301 25.864 1.00 18.22 33 LEU B CA 1
ATOM 1448 C C . LEU B 1 33 ? 12.425 59.521 25.185 1.00 18.78 33 LEU B C 1
ATOM 1449 O O . LEU B 1 33 ? 12.677 60.654 25.590 1.00 19.67 33 LEU B O 1
ATOM 1454 N N . GLN B 1 34 ? 11.621 59.281 24.153 1.00 21.40 34 GLN B N 1
ATOM 1455 C CA . GLN B 1 34 ? 10.971 60.358 23.413 1.00 25.00 34 GLN B CA 1
ATOM 1456 C C . GLN B 1 34 ? 10.124 61.237 24.323 1.00 26.41 34 GLN B C 1
ATOM 1457 O O . GLN B 1 34 ? 10.293 62.455 24.354 1.00 27.66 34 GLN B O 1
ATOM 1463 N N . GLU B 1 35 ? 9.211 60.615 25.062 1.00 28.29 35 GLU B N 1
ATOM 1464 C CA . GLU B 1 35 ? 8.333 61.359 25.956 1.00 29.62 35 GLU B CA 1
ATOM 1465 C C . GLU B 1 35 ? 9.117 62.184 26.975 1.00 29.70 35 GLU B C 1
ATOM 1466 O O . GLU B 1 35 ? 8.719 63.296 27.320 1.00 28.58 35 GLU B O 1
ATOM 1472 N N . LEU B 1 36 ? 10.235 61.647 27.448 1.00 29.37 36 LEU B N 1
ATOM 1473 C CA . LEU B 1 36 ? 11.063 62.361 28.413 1.00 29.76 36 LEU B CA 1
ATOM 1474 C C . LEU B 1 36 ? 11.778 63.530 27.744 1.00 30.78 36 LEU B C 1
ATOM 1475 O O . LEU B 1 36 ? 11.990 64.572 28.363 1.00 30.25 36 LEU B O 1
ATOM 1480 N N . MET B 1 37 ? 12.144 63.352 26.479 1.00 31.05 37 MET B N 1
ATOM 1481 C CA . MET B 1 37 ? 12.831 64.397 25.729 1.00 32.19 37 MET B CA 1
ATOM 1482 C C . MET B 1 37 ? 11.884 65.541 25.380 1.00 35.00 37 MET B C 1
ATOM 1483 O O . MET B 1 37 ? 12.224 66.712 25.549 1.00 35.35 37 MET B O 1
ATOM 1488 N N . GLU B 1 38 ? 10.696 65.199 24.892 1.00 38.20 38 GLU B N 1
ATOM 1489 C CA . GLU B 1 38 ? 9.711 66.207 24.522 1.00 41.63 38 GLU B CA 1
ATOM 1490 C C . GLU B 1 38 ? 9.297 67.019 25.741 1.00 43.18 38 GLU B C 1
ATOM 1491 O O . GLU B 1 38 ? 9.643 68.194 25.863 1.00 44.49 38 GLU B O 1
ATOM 1497 N N . SER B 1 39 ? 8.554 66.387 26.643 1.00 44.79 39 SER B N 1
ATOM 1498 C CA . SER B 1 39 ? 8.096 67.054 27.853 1.00 46.33 39 SER B CA 1
ATOM 1499 C C . SER B 1 39 ? 9.212 67.094 28.889 1.00 47.67 39 SER B C 1
ATOM 1500 O O . SER B 1 39 ? 9.187 66.357 29.875 1.00 47.52 39 SER B O 1
ATOM 1503 N N . SER B 1 40 ? 10.195 67.958 28.654 1.00 49.21 40 SER B N 1
ATOM 1504 C CA . SER B 1 40 ? 11.322 68.101 29.565 1.00 50.43 40 SER B CA 1
ATOM 1505 C C . SER B 1 40 ? 10.900 68.901 30.791 1.00 50.72 40 SER B C 1
ATOM 1506 O O . SER B 1 40 ? 11.396 70.003 31.031 1.00 50.89 40 SER B O 1
ATOM 1509 N N . ASP B 1 41 ? 9.975 68.337 31.562 1.00 50.73 41 ASP B N 1
ATOM 1510 C CA . ASP B 1 41 ? 9.475 68.987 32.767 1.00 50.63 41 ASP B CA 1
ATOM 1511 C C . ASP B 1 41 ? 9.876 68.210 34.017 1.00 49.71 41 ASP B C 1
ATOM 1512 O O . ASP B 1 41 ? 9.090 68.073 34.955 1.00 49.81 41 ASP B O 1
ATOM 1517 N N . ASP B 1 42 ? 11.103 67.701 34.022 1.00 48.30 42 ASP B N 1
ATOM 1518 C CA . ASP B 1 42 ? 11.606 66.944 35.161 1.00 46.29 42 ASP B CA 1
ATOM 1519 C C . ASP B 1 42 ? 12.329 67.891 36.114 1.00 44.31 42 ASP B C 1
ATOM 1520 O O . ASP B 1 42 ? 12.049 69.091 36.138 1.00 44.95 42 ASP B O 1
ATOM 1525 N N . TYR B 1 43 ? 13.258 67.351 36.896 1.00 40.94 43 TYR B N 1
ATOM 1526 C CA . TYR B 1 43 ? 14.015 68.154 37.847 1.00 36.91 43 TYR B CA 1
ATOM 1527 C C . TYR B 1 43 ? 15.513 68.051 37.574 1.00 34.77 43 TYR B C 1
ATOM 1528 O O . TYR B 1 43 ? 16.276 68.952 37.915 1.00 32.20 43 TYR B O 1
ATOM 1537 N N . ASP B 1 44 ? 15.923 66.944 36.962 1.00 32.10 44 ASP B N 1
ATOM 1538 C CA . ASP B 1 44 ? 17.325 66.711 36.634 1.00 30.36 44 ASP B CA 1
ATOM 1539 C C . ASP B 1 44 ? 17.426 65.768 35.435 1.00 28.44 44 ASP B C 1
ATOM 1540 O O . ASP B 1 44 ? 16.408 65.379 34.870 1.00 28.22 44 ASP B O 1
ATOM 1545 N N . ASP B 1 45 ? 18.645 65.398 35.050 1.00 27.82 45 ASP B N 1
ATOM 1546 C CA . ASP B 1 45 ? 18.837 64.518 33.895 1.00 27.31 45 ASP B CA 1
ATOM 1547 C C . ASP B 1 45 ? 19.012 63.034 34.199 1.00 25.92 45 ASP B C 1
ATOM 1548 O O . ASP B 1 45 ? 19.314 62.253 33.297 1.00 24.33 45 ASP B O 1
ATOM 1553 N N . SER B 1 46 ? 18.823 62.638 35.451 1.00 24.77 46 SER B N 1
ATOM 1554 C CA . SER B 1 46 ? 18.985 61.235 35.819 1.00 24.12 46 SER B CA 1
ATOM 1555 C C . SER B 1 46 ? 18.019 60.315 35.077 1.00 23.44 46 SER B C 1
ATOM 1556 O O . SER B 1 46 ? 18.396 59.222 34.651 1.00 22.31 46 SER B O 1
ATOM 1559 N N . GLY B 1 47 ? 16.774 60.759 34.927 1.00 22.34 47 GLY B N 1
ATOM 1560 C CA . GLY B 1 47 ? 15.781 59.958 34.234 1.00 21.79 47 GLY B CA 1
ATOM 1561 C C . GLY B 1 47 ? 16.128 59.767 32.770 1.00 21.10 47 GLY B C 1
ATOM 1562 O O . GLY B 1 47 ? 16.003 58.664 32.230 1.00 20.89 47 GLY B O 1
ATOM 1563 N N . LEU B 1 48 ? 16.567 60.843 32.126 1.00 20.67 48 LEU B N 1
ATOM 1564 C CA . LEU B 1 48 ? 16.943 60.794 30.719 1.00 20.14 48 LEU B CA 1
ATOM 1565 C C . LEU B 1 48 ? 18.134 59.874 30.530 1.00 19.24 48 LEU B C 1
ATOM 1566 O O . LEU B 1 48 ? 18.178 59.088 29.585 1.00 17.75 48 LEU B O 1
ATOM 1571 N N . GLU B 1 49 ? 19.099 59.981 31.436 1.00 18.75 49 GLU B N 1
ATOM 1572 C CA . GLU B 1 49 ? 20.298 59.161 31.375 1.00 19.52 49 GLU B CA 1
ATOM 1573 C C . GLU B 1 49 ? 19.925 57.687 31.479 1.00 18.16 49 GLU B C 1
ATOM 1574 O O . GLU B 1 49 ? 20.415 56.860 30.710 1.00 18.78 49 GLU B O 1
ATOM 1580 N N . ALA B 1 50 ? 19.054 57.364 32.429 1.00 17.82 50 ALA B N 1
ATOM 1581 C CA . ALA B 1 50 ? 18.621 55.982 32.621 1.00 16.56 50 ALA B CA 1
ATOM 1582 C C . ALA B 1 50 ? 17.911 55.457 31.379 1.00 15.60 50 ALA B C 1
ATOM 1583 O O . ALA B 1 50 ? 18.136 54.319 30.960 1.00 15.28 50 ALA B O 1
ATOM 1585 N N . ALA B 1 51 ? 17.055 56.292 30.795 1.00 13.95 51 ALA B N 1
ATOM 1586 C CA . ALA B 1 51 ? 16.304 55.925 29.598 1.00 13.87 51 ALA B CA 1
ATOM 1587 C C . ALA B 1 51 ? 17.229 55.661 28.416 1.00 13.59 51 ALA B C 1
ATOM 1588 O O . ALA B 1 51 ? 17.034 54.700 27.670 1.00 14.21 51 ALA B O 1
ATOM 1590 N N . LYS B 1 52 ? 18.232 56.513 28.233 1.00 14.97 52 LYS B N 1
ATOM 1591 C CA . LYS B 1 52 ? 19.168 56.323 27.130 1.00 14.02 52 LYS B CA 1
ATOM 1592 C C . LYS B 1 52 ? 19.976 55.048 27.348 1.00 15.12 52 LYS B C 1
ATOM 1593 O O . LYS B 1 52 ? 20.267 54.320 26.399 1.00 14.35 52 LYS B O 1
ATOM 1599 N N . GLN B 1 53 ? 20.324 54.771 28.603 1.00 15.13 53 GLN B N 1
ATOM 1600 C CA . GLN B 1 53 ? 21.097 53.580 28.936 1.00 16.25 53 GLN B CA 1
ATOM 1601 C C . GLN B 1 53 ? 20.327 52.299 28.639 1.00 15.01 53 GLN B C 1
ATOM 1602 O O . GLN B 1 53 ? 20.883 51.347 28.090 1.00 14.47 53 GLN B O 1
ATOM 1608 N N . GLU B 1 54 ? 19.050 52.272 29.003 1.00 14.33 54 GLU B N 1
ATOM 1609 C CA . GLU B 1 54 ? 18.232 51.089 28.762 1.00 13.81 54 GLU B CA 1
ATOM 1610 C C . GLU B 1 54 ? 18.027 50.891 27.267 1.00 13.78 54 GLU B C 1
ATOM 1611 O O . GLU B 1 54 ? 18.020 49.762 26.776 1.00 12.92 54 GLU B O 1
ATOM 1617 N N . LYS B 1 55 ? 17.858 51.991 26.541 1.00 12.61 55 LYS B N 1
ATOM 1618 C CA . LYS B 1 55 ? 17.672 51.904 25.100 1.00 12.86 55 LYS B CA 1
ATOM 1619 C C . LYS B 1 55 ? 18.931 51.304 24.477 1.00 13.28 55 LYS B C 1
ATOM 1620 O O . LYS B 1 55 ? 18.848 50.401 23.646 1.00 12.65 55 LYS B O 1
ATOM 1626 N N . ALA B 1 56 ? 20.097 51.795 24.895 1.00 12.88 56 ALA B N 1
ATOM 1627 C CA . ALA B 1 56 ? 21.360 51.290 24.369 1.00 13.40 56 ALA B CA 1
ATOM 1628 C C . ALA B 1 56 ? 21.554 49.813 24.711 1.00 12.97 56 ALA B C 1
ATOM 1629 O O . ALA B 1 56 ? 22.060 49.044 23.892 1.00 14.92 56 ALA B O 1
ATOM 1631 N N . ARG B 1 57 ? 21.157 49.420 25.919 1.00 13.27 57 ARG B N 1
ATOM 1632 C CA . ARG B 1 57 ? 21.293 48.026 26.343 1.00 12.71 57 ARG B CA 1
ATOM 1633 C C . ARG B 1 57 ? 20.549 47.112 25.379 1.00 13.63 57 ARG B C 1
ATOM 1634 O O . ARG B 1 57 ? 21.078 46.090 24.939 1.00 14.06 57 ARG B O 1
ATOM 1642 N N . ILE B 1 58 ? 19.318 47.486 25.056 1.00 13.27 58 ILE B N 1
ATOM 1643 C CA . ILE B 1 58 ? 18.496 46.689 24.158 1.00 12.44 58 ILE B CA 1
ATOM 1644 C C . ILE B 1 58 ? 19.044 46.706 22.735 1.00 13.45 58 ILE B C 1
ATOM 1645 O O . ILE B 1 58 ? 19.053 45.681 22.056 1.00 12.81 58 ILE B O 1
ATOM 1650 N N . GLU B 1 59 ? 19.502 47.869 22.284 1.00 13.13 59 GLU B N 1
ATOM 1651 C CA . GLU B 1 59 ? 20.044 47.986 20.934 1.00 14.00 59 GLU B CA 1
ATOM 1652 C C . GLU B 1 59 ? 21.223 47.049 20.743 1.00 13.59 59 GLU B C 1
ATOM 1653 O O . GLU B 1 59 ? 21.374 46.443 19.685 1.00 12.06 59 GLU B O 1
ATOM 1659 N N . ALA B 1 60 ? 22.057 46.937 21.770 1.00 13.93 60 ALA B N 1
ATOM 1660 C CA . ALA B 1 60 ? 23.226 46.066 21.712 1.00 14.28 60 ALA B CA 1
ATOM 1661 C C . ALA B 1 60 ? 22.807 44.607 21.541 1.00 15.33 60 ALA B C 1
ATOM 1662 O O . ALA B 1 60 ? 23.427 43.861 20.781 1.00 17.09 60 ALA B O 1
ATOM 1664 N N . ARG B 1 61 ? 21.755 44.208 22.254 1.00 14.48 61 ARG B N 1
ATOM 1665 C CA . ARG B 1 61 ? 21.249 42.839 22.188 1.00 13.87 61 ARG B CA 1
ATOM 1666 C C . ARG B 1 61 ? 20.766 42.548 20.775 1.00 12.36 61 ARG B C 1
ATOM 1667 O O . ARG B 1 61 ? 21.066 41.498 20.204 1.00 13.93 61 ARG B O 1
ATOM 1675 N N . ILE B 1 62 ? 19.994 43.483 20.227 1.00 12.11 62 ILE B N 1
ATOM 1676 C CA . ILE B 1 62 ? 19.453 43.341 18.883 1.00 11.07 62 ILE B CA 1
ATOM 1677 C C . ILE B 1 62 ? 20.573 43.250 17.854 1.00 11.48 62 ILE B C 1
ATOM 1678 O O . ILE B 1 62 ? 20.519 42.427 16.940 1.00 12.63 62 ILE B O 1
ATOM 1683 N N . ASP B 1 63 ? 21.592 44.085 18.007 1.00 12.87 63 ASP B N 1
ATOM 1684 C CA . ASP B 1 63 ? 22.716 44.078 17.074 1.00 14.38 63 ASP B CA 1
ATOM 1685 C C . ASP B 1 63 ? 23.398 42.710 17.059 1.00 14.66 63 ASP B C 1
ATOM 1686 O O . ASP B 1 63 ? 23.742 42.187 15.996 1.00 14.91 63 ASP B O 1
ATOM 1691 N N . SER B 1 64 ? 23.588 42.140 18.245 1.00 14.33 64 SER B N 1
ATOM 1692 C CA . SER B 1 64 ? 24.224 40.834 18.389 1.00 14.32 64 SER B CA 1
ATOM 1693 C C . SER B 1 64 ? 23.360 39.731 17.797 1.00 13.09 64 SER B C 1
ATOM 1694 O O . SER B 1 64 ? 23.855 38.868 17.068 1.00 12.57 64 SER B O 1
ATOM 1697 N N . LEU B 1 65 ? 22.068 39.755 18.115 1.00 11.56 65 LEU B N 1
ATOM 1698 C CA . LEU B 1 65 ? 21.145 38.748 17.598 1.00 10.04 65 LEU B CA 1
ATOM 1699 C C . LEU B 1 65 ? 21.075 38.795 16.073 1.00 10.26 65 LEU B C 1
ATOM 1700 O O . LEU B 1 65 ? 21.096 37.752 15.413 1.00 11.60 65 LEU B O 1
ATOM 1705 N N . GLU B 1 66 ? 20.991 40.000 15.518 1.00 10.99 66 GLU B N 1
ATOM 1706 C CA . GLU B 1 66 ? 20.935 40.166 14.071 1.00 12.09 66 GLU B CA 1
ATOM 1707 C C . GLU B 1 66 ? 22.204 39.645 13.404 1.00 14.31 66 GLU B C 1
ATOM 1708 O O . GLU B 1 66 ? 22.144 39.067 12.321 1.00 13.27 66 GLU B O 1
ATOM 1714 N N . ASP B 1 67 ? 23.348 39.849 14.050 1.00 15.00 67 ASP B N 1
ATOM 1715 C CA . ASP B 1 67 ? 24.616 39.379 13.503 1.00 17.30 67 ASP B CA 1
ATOM 1716 C C . ASP B 1 67 ? 24.620 37.856 13.405 1.00 16.64 67 ASP B C 1
ATOM 1717 O O . ASP B 1 67 ? 24.897 37.287 12.348 1.00 16.57 67 ASP B O 1
ATOM 1722 N N . ILE B 1 68 ? 24.303 37.197 14.512 1.00 14.40 68 ILE B N 1
ATOM 1723 C CA . ILE B 1 68 ? 24.283 35.742 14.543 1.00 14.33 68 ILE B CA 1
ATOM 1724 C C . ILE B 1 68 ? 23.266 35.129 13.591 1.00 12.86 68 ILE B C 1
ATOM 1725 O O . ILE B 1 68 ? 23.585 34.199 12.850 1.00 11.79 68 ILE B O 1
ATOM 1730 N N . LEU B 1 69 ? 22.043 35.645 13.607 1.00 10.61 69 LEU B N 1
ATOM 1731 C CA . LEU B 1 69 ? 21.001 35.110 12.740 1.00 11.75 69 LEU B CA 1
ATOM 1732 C C . LEU B 1 69 ? 21.274 35.331 11.255 1.00 11.76 69 LEU B C 1
ATOM 1733 O O . LEU B 1 69 ? 20.990 34.464 10.429 1.00 13.08 69 LEU B O 1
ATOM 1738 N N . SER B 1 70 ? 21.837 36.483 10.916 1.00 12.26 70 SER B N 1
ATOM 1739 C CA . SER B 1 70 ? 22.121 36.791 9.520 1.00 13.81 70 SER B CA 1
ATOM 1740 C C . SER B 1 70 ? 23.227 35.917 8.938 1.00 14.01 70 SER B C 1
ATOM 1741 O O . SER B 1 70 ? 23.259 35.673 7.729 1.00 16.31 70 SER B O 1
ATOM 1744 N N . ARG B 1 71 ? 24.122 35.433 9.796 1.00 13.78 71 ARG B N 1
ATOM 1745 C CA . ARG B 1 71 ? 25.240 34.609 9.342 1.00 13.09 71 ARG B CA 1
ATOM 1746 C C . ARG B 1 71 ? 25.046 33.119 9.584 1.00 12.12 71 ARG B C 1
ATOM 1747 O O . ARG B 1 71 ? 25.894 32.308 9.222 1.00 14.34 71 ARG B O 1
ATOM 1755 N N . ALA B 1 72 ? 23.918 32.760 10.176 1.00 11.61 72 ALA B N 1
ATOM 1756 C CA . ALA B 1 72 ? 23.640 31.370 10.494 1.00 12.06 72 ALA B CA 1
ATOM 1757 C C . ALA B 1 72 ? 23.535 30.394 9.322 1.00 11.71 72 ALA B C 1
ATOM 1758 O O . ALA B 1 72 ? 23.006 30.714 8.259 1.00 12.00 72 ALA B O 1
ATOM 1760 N N . VAL B 1 73 ? 24.073 29.199 9.536 1.00 10.36 73 VAL B N 1
ATOM 1761 C CA . VAL B 1 73 ? 23.993 28.120 8.560 1.00 9.33 73 VAL B CA 1
ATOM 1762 C C . VAL B 1 73 ? 23.146 27.075 9.273 1.00 9.66 73 VAL B C 1
ATOM 1763 O O . VAL B 1 73 ? 23.508 26.610 10.354 1.00 9.14 73 VAL B O 1
ATOM 1767 N N . ILE B 1 74 ? 22.008 26.721 8.682 1.00 8.02 74 ILE B N 1
ATOM 1768 C CA . ILE B 1 74 ? 21.112 25.752 9.301 1.00 8.12 74 ILE B CA 1
ATOM 1769 C C . ILE B 1 74 ? 21.581 24.322 9.074 1.00 7.51 74 ILE B C 1
ATOM 1770 O O . ILE B 1 74 ? 21.720 23.875 7.936 1.00 8.35 74 ILE B O 1
ATOM 1775 N N . LEU B 1 75 ? 21.817 23.607 10.170 1.00 8.38 75 LEU B N 1
ATOM 1776 C CA . LEU B 1 75 ? 22.265 22.227 10.095 1.00 6.80 75 LEU B CA 1
ATOM 1777 C C . LEU B 1 75 ? 21.119 21.300 9.736 1.00 6.36 75 LEU B C 1
ATOM 1778 O O . LEU B 1 75 ? 19.967 21.547 10.096 1.00 7.98 75 LEU B O 1
ATOM 1783 N N . GLU B 1 76 ? 21.444 20.229 9.024 1.00 7.63 76 GLU B N 1
ATOM 1784 C CA . GLU B 1 76 ? 20.443 19.241 8.660 1.00 7.85 76 GLU B CA 1
ATOM 1785 C C . GLU B 1 76 ? 19.987 18.633 9.985 1.00 7.77 76 GLU B C 1
ATOM 1786 O O . GLU B 1 76 ? 20.793 18.434 10.898 1.00 7.83 76 GLU B O 1
ATOM 1792 N N . GLU B 1 77 ? 18.701 18.338 10.104 1.00 6.90 77 GLU B N 1
ATOM 1793 C CA . GLU B 1 77 ? 18.195 17.754 11.338 1.00 8.58 77 GLU B CA 1
ATOM 1794 C C . GLU B 1 77 ? 18.901 16.436 11.649 1.00 7.62 77 GLU B C 1
ATOM 1795 O O . GLU B 1 77 ? 19.088 15.594 10.763 1.00 10.32 77 GLU B O 1
ATOM 1801 N N . GLY B 1 78 ? 19.294 16.269 12.910 1.00 8.15 78 GLY B N 1
ATOM 1802 C CA . GLY B 1 78 ? 19.976 15.060 13.336 1.00 9.42 78 GLY B CA 1
ATOM 1803 C C . GLY B 1 78 ? 21.468 15.018 13.035 1.00 8.82 78 GLY B C 1
ATOM 1804 O O . GLY B 1 78 ? 22.135 14.037 13.365 1.00 9.12 78 GLY B O 1
ATOM 1805 N N . SER B 1 79 ? 22.010 16.074 12.435 1.00 8.06 79 SER B N 1
ATOM 1806 C CA . SER B 1 79 ? 23.432 16.081 12.087 1.00 6.68 79 SER B CA 1
ATOM 1807 C C . SER B 1 79 ? 24.361 16.713 13.121 1.00 6.52 79 SER B C 1
ATOM 1808 O O . SER B 1 79 ? 25.545 16.381 13.176 1.00 8.63 79 SER B O 1
ATOM 1811 N N . GLY B 1 80 ? 23.844 17.629 13.932 1.00 7.80 80 GLY B N 1
ATOM 1812 C CA . GLY B 1 80 ? 24.696 18.277 14.916 1.00 8.09 80 GLY B CA 1
ATOM 1813 C C . GLY B 1 80 ? 25.255 17.318 15.952 1.00 8.54 80 GLY B C 1
ATOM 1814 O O . GLY B 1 80 ? 24.530 16.473 16.467 1.00 8.65 80 GLY B O 1
ATOM 1815 N N . GLU B 1 81 ? 26.546 17.443 16.252 1.00 9.75 81 GLU B N 1
ATOM 1816 C CA . GLU B 1 81 ? 27.181 16.582 17.248 1.00 10.56 81 GLU B CA 1
ATOM 1817 C C . GLU B 1 81 ? 26.426 16.711 18.571 1.00 9.39 81 GLU B C 1
ATOM 1818 O O . GLU B 1 81 ? 25.899 17.778 18.899 1.00 8.94 81 GLU B O 1
ATOM 1824 N N . VAL B 1 82 ? 26.406 15.622 19.333 1.00 7.86 82 VAL B N 1
ATOM 1825 C CA . VAL B 1 82 ? 25.657 15.531 20.585 1.00 5.79 82 VAL B CA 1
ATOM 1826 C C . VAL B 1 82 ? 26.430 15.568 21.899 1.00 8.25 82 VAL B C 1
ATOM 1827 O O . VAL B 1 82 ? 27.498 14.964 22.027 1.00 9.38 82 VAL B O 1
ATOM 1831 N N . ILE B 1 83 ? 25.865 16.274 22.878 1.00 6.26 83 ILE B N 1
ATOM 1832 C CA . ILE B 1 83 ? 26.464 16.379 24.207 1.00 6.93 83 ILE B CA 1
ATOM 1833 C C . ILE B 1 83 ? 26.136 15.128 25.021 1.00 7.61 83 ILE B C 1
ATOM 1834 O O . ILE B 1 83 ? 24.981 14.887 25.366 1.00 7.44 83 ILE B O 1
ATOM 1839 N N . GLY B 1 84 ? 27.158 14.331 25.318 1.00 8.41 84 GLY B N 1
ATOM 1840 C CA . GLY B 1 84 ? 26.948 13.126 26.105 1.00 8.78 84 GLY B CA 1
ATOM 1841 C C . GLY B 1 84 ? 27.715 13.219 27.409 1.00 9.51 84 GLY B C 1
ATOM 1842 O O . GLY B 1 84 ? 28.369 14.227 27.672 1.00 10.54 84 GLY B O 1
ATOM 1843 N N . LEU B 1 85 ? 27.624 12.183 28.236 1.00 10.09 85 LEU B N 1
ATOM 1844 C CA . LEU B 1 85 ? 28.351 12.177 29.498 1.00 11.33 85 LEU B CA 1
ATOM 1845 C C . LEU B 1 85 ? 29.841 12.128 29.182 1.00 11.70 85 LEU B C 1
ATOM 1846 O O . LEU B 1 85 ? 30.308 11.205 28.513 1.00 13.62 85 LEU B O 1
ATOM 1851 N N . GLY B 1 86 ? 30.576 13.131 29.649 1.00 12.62 86 GLY B N 1
ATOM 1852 C CA . GLY B 1 86 ? 32.006 13.182 29.405 1.00 12.23 86 GLY B CA 1
ATOM 1853 C C . GLY B 1 86 ? 32.389 14.160 28.313 1.00 12.75 86 GLY B C 1
ATOM 1854 O O . GLY B 1 86 ? 33.562 14.505 28.158 1.00 14.01 86 GLY B O 1
ATOM 1855 N N . SER B 1 87 ? 31.395 14.612 27.553 1.00 11.19 87 SER B N 1
ATOM 1856 C CA . SER B 1 87 ? 31.629 15.552 26.466 1.00 12.12 87 SER B CA 1
ATOM 1857 C C . SER B 1 87 ? 32.148 16.909 26.924 1.00 11.72 87 SER B C 1
ATOM 1858 O O . SER B 1 87 ? 31.684 17.464 27.920 1.00 10.42 87 SER B O 1
ATOM 1861 N N . VAL B 1 88 ? 33.118 17.433 26.181 1.00 12.36 88 VAL B N 1
ATOM 1862 C CA . VAL B 1 88 ? 33.691 18.747 26.448 1.00 13.61 88 VAL B CA 1
ATOM 1863 C C . VAL B 1 88 ? 33.011 19.659 25.440 1.00 14.10 88 VAL B C 1
ATOM 1864 O O . VAL B 1 88 ? 33.167 19.492 24.226 1.00 14.42 88 VAL B O 1
ATOM 1868 N N . VAL B 1 89 ? 32.261 20.627 25.951 1.00 12.71 89 VAL B N 1
ATOM 1869 C CA . VAL B 1 89 ? 31.478 21.522 25.110 1.00 12.77 89 VAL B CA 1
ATOM 1870 C C . VAL B 1 89 ? 31.902 22.983 25.088 1.00 12.18 89 VAL B C 1
ATOM 1871 O O . VAL B 1 89 ? 32.185 23.584 26.125 1.00 12.65 89 VAL B O 1
ATOM 1875 N N . GLU B 1 90 ? 31.927 23.552 23.890 1.00 12.59 90 GLU B N 1
ATOM 1876 C CA . GLU B 1 90 ? 32.269 24.953 23.723 1.00 12.54 90 GLU B CA 1
ATOM 1877 C C . GLU B 1 90 ? 30.956 25.702 23.539 1.00 12.07 90 GLU B C 1
ATOM 1878 O O . GLU B 1 90 ? 30.175 25.388 22.637 1.00 11.65 90 GLU B O 1
ATOM 1884 N N . LEU B 1 91 ? 30.717 26.681 24.405 1.00 11.73 91 LEU B N 1
ATOM 1885 C CA . LEU B 1 91 ? 29.496 27.481 24.374 1.00 10.78 91 LEU B CA 1
ATOM 1886 C C . LEU B 1 91 ? 29.795 28.955 24.126 1.00 13.33 91 LEU B C 1
ATOM 1887 O O . LEU B 1 91 ? 30.860 29.446 24.500 1.00 14.30 91 LEU B O 1
ATOM 1892 N N . GLU B 1 92 ? 28.852 29.661 23.509 1.00 12.21 92 GLU B N 1
ATOM 1893 C CA . GLU B 1 92 ? 29.029 31.086 23.258 1.00 14.13 92 GLU B CA 1
ATOM 1894 C C . GLU B 1 92 ? 27.720 31.827 23.472 1.00 13.47 92 GLU B C 1
ATOM 1895 O O . GLU B 1 92 ? 26.699 31.492 22.870 1.00 12.99 92 GLU B O 1
ATOM 1901 N N . ASP B 1 93 ? 27.753 32.832 24.343 1.00 13.89 93 ASP B N 1
ATOM 1902 C CA . ASP B 1 93 ? 26.578 33.640 24.625 1.00 17.76 93 ASP B CA 1
ATOM 1903 C C . ASP B 1 93 ? 26.347 34.488 23.378 1.00 19.14 93 ASP B C 1
ATOM 1904 O O . ASP B 1 93 ? 27.193 35.296 23.004 1.00 18.61 93 ASP B O 1
ATOM 1909 N N . PRO B 1 94 ? 25.202 34.296 22.707 1.00 19.54 94 PRO B N 1
ATOM 1910 C CA . PRO B 1 94 ? 24.874 35.043 21.490 1.00 21.59 94 PRO B CA 1
ATOM 1911 C C . PRO B 1 94 ? 24.770 36.557 21.647 1.00 23.57 94 PRO B C 1
ATOM 1912 O O . PRO B 1 94 ? 24.833 37.293 20.661 1.00 26.63 94 PRO B O 1
ATOM 1916 N N . LEU B 1 95 ? 24.626 37.020 22.882 1.00 24.51 95 LEU B N 1
ATOM 1917 C CA . LEU B 1 95 ? 24.497 38.449 23.146 1.00 27.03 95 LEU B CA 1
ATOM 1918 C C . LEU B 1 95 ? 25.816 39.145 23.472 1.00 28.15 95 LEU B C 1
ATOM 1919 O O . LEU B 1 95 ? 26.183 40.128 22.825 1.00 31.17 95 LEU B O 1
ATOM 1924 N N . SER B 1 96 ? 26.524 38.640 24.474 1.00 28.78 96 SER B N 1
ATOM 1925 C CA . SER B 1 96 ? 27.793 39.232 24.882 1.00 28.81 96 SER B CA 1
ATOM 1926 C C . SER B 1 96 ? 28.972 38.701 24.076 1.00 28.84 96 SER B C 1
ATOM 1927 O O . SER B 1 96 ? 29.996 39.372 23.940 1.00 28.72 96 SER B O 1
ATOM 1930 N N . GLY B 1 97 ? 28.825 37.494 23.540 1.00 28.00 97 GLY B N 1
ATOM 1931 C CA . GLY B 1 97 ? 29.901 36.898 22.774 1.00 26.12 97 GLY B CA 1
ATOM 1932 C C . GLY B 1 97 ? 30.835 36.150 23.703 1.00 26.39 97 GLY B C 1
ATOM 1933 O O . GLY B 1 97 ? 31.859 35.617 23.277 1.00 26.65 97 GLY B O 1
ATOM 1934 N N . GLU B 1 98 ? 30.477 36.112 24.984 1.00 25.96 98 GLU B N 1
ATOM 1935 C CA . GLU B 1 98 ? 31.289 35.425 25.981 1.00 27.07 98 GLU B CA 1
ATOM 1936 C C . GLU B 1 98 ? 31.375 33.932 25.692 1.00 26.84 98 GLU B C 1
ATOM 1937 O O . GLU B 1 98 ? 30.371 33.285 25.388 1.00 26.49 98 GLU B O 1
ATOM 1943 N N . ARG B 1 99 ? 32.587 33.399 25.793 1.00 25.69 99 ARG B N 1
ATOM 1944 C CA . ARG B 1 99 ? 32.849 31.989 25.543 1.00 26.22 99 ARG B CA 1
ATOM 1945 C C . ARG B 1 99 ? 32.948 31.230 26.862 1.00 25.11 99 ARG B C 1
ATOM 1946 O O . ARG B 1 99 ? 33.410 31.769 27.867 1.00 25.71 99 ARG B O 1
ATOM 1954 N N . LEU B 1 100 ? 32.507 29.977 26.856 1.00 22.04 100 LEU B N 1
ATOM 1955 C CA . LEU B 1 100 ? 32.563 29.147 28.049 1.00 20.20 100 LEU B CA 1
ATOM 1956 C C . LEU B 1 100 ? 32.809 27.699 27.657 1.00 18.75 100 LEU B C 1
ATOM 1957 O O . LEU B 1 100 ? 32.120 27.153 26.795 1.00 18.10 100 LEU B O 1
ATOM 1962 N N . SER B 1 101 ? 33.805 27.087 28.285 1.00 16.66 101 SER B N 1
ATOM 1963 C CA . SER B 1 101 ? 34.144 25.698 28.023 1.00 16.26 101 SER B CA 1
ATOM 1964 C C . SER B 1 101 ? 33.669 24.862 29.210 1.00 15.08 101 SER B C 1
ATOM 1965 O O . SER B 1 101 ? 34.032 25.132 30.353 1.00 14.70 101 SER B O 1
ATOM 1968 N N . VAL B 1 102 ? 32.850 23.853 28.941 1.00 12.65 102 VAL B N 1
ATOM 1969 C CA . VAL B 1 102 ? 32.335 23.003 30.006 1.00 11.61 102 VAL B CA 1
ATOM 1970 C C . VAL B 1 102 ? 32.427 21.526 29.651 1.00 11.89 102 VAL B C 1
ATOM 1971 O O . VAL B 1 102 ? 32.564 21.160 28.487 1.00 14.21 102 VAL B O 1
ATOM 1975 N N . GLN B 1 103 ? 32.388 20.675 30.666 1.00 8.96 103 GLN B N 1
ATOM 1976 C CA . GLN B 1 103 ? 32.400 19.242 30.433 1.00 8.63 103 GLN B CA 1
ATOM 1977 C C . GLN B 1 103 ? 31.331 18.673 31.335 1.00 8.98 103 GLN B C 1
ATOM 1978 O O . GLN B 1 103 ? 31.286 18.986 32.524 1.00 8.93 103 GLN B O 1
ATOM 1984 N N . VAL B 1 104 ? 30.452 17.862 30.764 1.00 7.55 104 VAL B N 1
ATOM 1985 C CA . VAL B 1 104 ? 29.399 17.232 31.548 1.00 7.73 104 VAL B CA 1
ATOM 1986 C C . VAL B 1 104 ? 30.025 15.985 32.152 1.00 9.05 104 VAL B C 1
ATOM 1987 O O . VAL B 1 104 ? 30.529 15.122 31.431 1.00 9.03 104 VAL B O 1
ATOM 1991 N N . VAL B 1 105 ? 29.998 15.899 33.479 1.00 6.81 105 VAL B N 1
ATOM 1992 C CA . VAL B 1 105 ? 30.602 14.775 34.185 1.00 8.62 105 VAL B CA 1
ATOM 1993 C C . VAL B 1 105 ? 29.650 14.144 35.198 1.00 8.59 105 VAL B C 1
ATOM 1994 O O . VAL B 1 105 ? 28.567 14.673 35.468 1.00 9.76 105 VAL B O 1
ATOM 1998 N N . SER B 1 106 ? 30.046 13.000 35.748 1.00 10.12 106 SER B N 1
ATOM 1999 C CA . SER B 1 106 ? 29.223 12.343 36.752 1.00 10.65 106 SER B CA 1
ATOM 2000 C C . SER B 1 106 ? 29.388 13.178 38.023 1.00 11.12 106 SER B C 1
ATOM 2001 O O . SER B 1 106 ? 30.390 13.869 38.189 1.00 10.67 106 SER B O 1
ATOM 2004 N N . PRO B 1 107 ? 28.398 13.142 38.926 1.00 11.78 107 PRO B N 1
ATOM 2005 C CA . PRO B 1 107 ? 28.443 13.912 40.173 1.00 12.81 107 PRO B CA 1
ATOM 2006 C C . PRO B 1 107 ? 29.772 13.940 40.931 1.00 12.82 107 PRO B C 1
ATOM 2007 O O . PRO B 1 107 ? 30.197 14.993 41.410 1.00 13.54 107 PRO B O 1
ATOM 2011 N N . ALA B 1 108 ? 30.426 12.789 41.034 1.00 12.49 108 ALA B N 1
ATOM 2012 C CA . ALA B 1 108 ? 31.688 12.689 41.763 1.00 14.68 108 ALA B CA 1
ATOM 2013 C C . ALA B 1 108 ? 32.828 13.533 41.208 1.00 13.72 108 ALA B C 1
ATOM 2014 O O . ALA B 1 108 ? 33.763 13.873 41.937 1.00 16.03 108 ALA B O 1
ATOM 2016 N N . GLU B 1 109 ? 32.764 13.874 39.925 1.00 12.62 109 GLU B N 1
ATOM 2017 C CA . GLU B 1 109 ? 33.829 14.660 39.308 1.00 11.79 109 GLU B CA 1
ATOM 2018 C C . GLU B 1 109 ? 33.539 16.142 39.133 1.00 11.49 109 GLU B C 1
ATOM 2019 O O . GLU B 1 109 ? 34.357 16.868 38.575 1.00 11.69 109 GLU B O 1
ATOM 2025 N N . ALA B 1 110 ? 32.388 16.598 39.611 1.00 9.32 110 ALA B N 1
ATOM 2026 C CA . ALA B 1 110 ? 32.024 17.998 39.462 1.00 10.69 110 ALA B CA 1
ATOM 2027 C C . ALA B 1 110 ? 33.012 18.972 40.097 1.00 10.90 110 ALA B C 1
ATOM 2028 O O . ALA B 1 110 ? 33.573 18.711 41.160 1.00 11.52 110 ALA B O 1
ATOM 2030 N N . ASN B 1 111 ? 33.220 20.097 39.421 1.00 10.92 111 ASN B N 1
ATOM 2031 C CA . ASN B 1 111 ? 34.098 21.162 39.896 1.00 9.20 111 ASN B CA 1
ATOM 2032 C C . ASN B 1 111 ? 33.862 22.352 38.981 1.00 10.66 111 ASN B C 1
ATOM 2033 O O . ASN B 1 111 ? 34.481 22.467 37.926 1.00 11.26 111 ASN B O 1
ATOM 2038 N N . VAL B 1 112 ? 32.951 23.228 39.396 1.00 12.46 112 VAL B N 1
ATOM 2039 C CA . VAL B 1 112 ? 32.586 24.404 38.615 1.00 12.66 112 VAL B CA 1
ATOM 2040 C C . VAL B 1 112 ? 33.704 25.432 38.461 1.00 12.43 112 VAL B C 1
ATOM 2041 O O . VAL B 1 112 ? 33.599 26.353 37.649 1.00 13.24 112 VAL B O 1
ATOM 2045 N N . LEU B 1 113 ? 34.781 25.273 39.225 1.00 11.85 113 LEU B N 1
ATOM 2046 C CA . LEU B 1 113 ? 35.893 26.215 39.135 1.00 12.28 113 LEU B CA 1
ATOM 2047 C C . LEU B 1 113 ? 37.062 25.667 38.323 1.00 11.47 113 LEU B C 1
ATOM 2048 O O . LEU B 1 113 ? 38.057 26.361 38.121 1.00 13.21 113 LEU B O 1
ATOM 2053 N N . ASP B 1 114 ? 36.938 24.431 37.845 1.00 10.56 114 ASP B N 1
ATOM 2054 C CA . ASP B 1 114 ? 37.998 23.821 37.046 1.00 10.63 114 ASP B CA 1
ATOM 2055 C C . ASP B 1 114 ? 37.904 24.364 35.625 1.00 11.93 114 ASP B C 1
ATOM 2056 O O . ASP B 1 114 ? 36.971 25.101 35.294 1.00 11.98 114 ASP B O 1
ATOM 2061 N N . THR B 1 115 ? 38.871 23.998 34.792 1.00 11.93 115 THR B N 1
ATOM 2062 C CA . THR B 1 115 ? 38.901 24.425 33.397 1.00 15.43 115 THR B CA 1
ATOM 2063 C C . THR B 1 115 ? 39.200 23.207 32.524 1.00 15.23 115 THR B C 1
ATOM 2064 O O . THR B 1 115 ? 40.295 22.655 32.580 1.00 15.44 115 THR B O 1
ATOM 2068 N N . PRO B 1 116 ? 38.224 22.758 31.716 1.00 13.78 116 PRO B N 1
ATOM 2069 C CA . PRO B 1 116 ? 36.872 23.304 31.561 1.00 13.44 116 PRO B CA 1
ATOM 2070 C C . PRO B 1 116 ? 36.024 23.156 32.822 1.00 12.12 116 PRO B C 1
ATOM 2071 O O . PRO B 1 116 ? 36.359 22.381 33.718 1.00 12.77 116 PRO B O 1
ATOM 2075 N N . MET B 1 117 ? 34.939 23.925 32.886 1.00 11.36 117 MET B N 1
ATOM 2076 C CA . MET B 1 117 ? 34.006 23.885 34.009 1.00 11.06 117 MET B CA 1
ATOM 2077 C C . MET B 1 117 ? 33.391 22.485 34.023 1.00 11.71 117 MET B C 1
ATOM 2078 O O . MET B 1 117 ? 32.720 22.086 33.071 1.00 12.24 117 MET B O 1
ATOM 2083 N N . LYS B 1 118 ? 33.625 21.734 35.094 1.00 8.79 118 LYS B N 1
ATOM 2084 C CA . LYS B 1 118 ? 33.088 20.382 35.193 1.00 7.52 118 LYS B CA 1
ATOM 2085 C C . LYS B 1 118 ? 31.733 20.408 35.883 1.00 8.91 118 LYS B C 1
ATOM 2086 O O . LYS B 1 118 ? 31.617 20.593 37.098 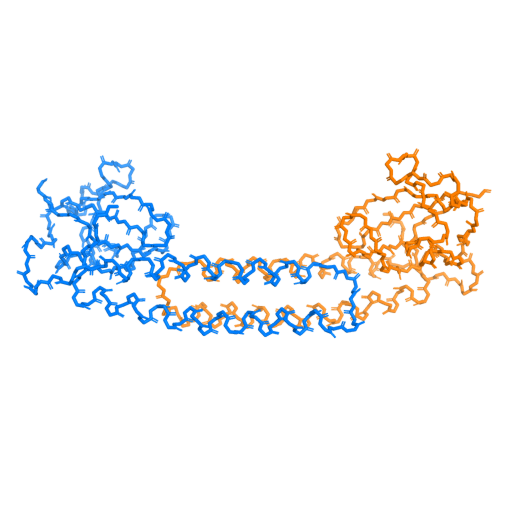1.00 9.35 118 LYS B O 1
ATOM 2092 N N . ILE B 1 119 ? 30.709 20.225 35.057 1.00 9.13 119 ILE B N 1
ATOM 2093 C CA . ILE B 1 119 ? 29.314 20.279 35.465 1.00 8.45 119 ILE B CA 1
ATOM 2094 C C . ILE B 1 119 ? 28.687 18.906 35.677 1.00 8.37 119 ILE B C 1
ATOM 2095 O O . ILE B 1 119 ? 28.673 18.074 34.771 1.00 8.20 119 ILE B O 1
ATOM 2100 N N . SER B 1 120 ? 28.154 18.677 36.874 1.00 6.61 120 SER B N 1
ATOM 2101 C CA . SER B 1 120 ? 27.516 17.405 37.176 1.00 5.89 120 SER B CA 1
ATOM 2102 C C . SER B 1 120 ? 26.301 17.193 36.285 1.00 6.49 120 SER B C 1
ATOM 2103 O O . SER B 1 120 ? 25.519 18.115 36.074 1.00 7.10 120 SER B O 1
ATOM 2106 N N . ASP B 1 121 ? 26.127 15.978 35.779 1.00 8.34 121 ASP B N 1
ATOM 2107 C CA . ASP B 1 121 ? 24.974 15.711 34.927 1.00 8.73 121 ASP B CA 1
ATOM 2108 C C . ASP B 1 121 ? 23.671 15.690 35.726 1.00 10.51 121 ASP B C 1
ATOM 2109 O O . ASP B 1 121 ? 22.585 15.606 35.148 1.00 11.81 121 ASP B O 1
ATOM 2114 N N . ALA B 1 122 ? 23.782 15.791 37.050 1.00 9.08 122 ALA B N 1
ATOM 2115 C CA . ALA B 1 122 ? 22.613 15.787 37.929 1.00 9.93 122 ALA B CA 1
ATOM 2116 C C . ALA B 1 122 ? 22.273 17.206 38.398 1.00 9.05 122 ALA B C 1
ATOM 2117 O O . ALA B 1 122 ? 21.300 17.417 39.127 1.00 10.54 122 ALA B O 1
ATOM 2119 N N . SER B 1 123 ? 23.079 18.175 37.977 1.00 7.73 123 SER B N 1
ATOM 2120 C CA . SER B 1 123 ? 22.860 19.568 38.357 1.00 8.04 123 SER B CA 1
ATOM 2121 C C . SER B 1 123 ? 21.886 20.229 37.385 1.00 7.87 123 SER B C 1
ATOM 2122 O O . SER B 1 123 ? 21.623 19.703 36.308 1.00 7.87 123 SER B O 1
ATOM 2125 N N . PRO B 1 124 ? 21.326 21.390 37.753 1.00 8.24 124 PRO B N 1
ATOM 2126 C CA . PRO B 1 124 ? 20.394 22.028 36.819 1.00 7.53 124 PRO B CA 1
ATOM 2127 C C . PRO B 1 124 ? 21.031 22.308 35.457 1.00 8.61 124 PRO B C 1
ATOM 2128 O O . PRO B 1 124 ? 20.415 22.081 34.411 1.00 8.29 124 PRO B O 1
ATOM 2132 N N . MET B 1 125 ? 22.274 22.770 35.470 1.00 7.94 125 MET B N 1
ATOM 2133 C CA . MET B 1 125 ? 22.974 23.071 34.225 1.00 8.36 125 MET B CA 1
ATOM 2134 C C . MET B 1 125 ? 23.245 21.793 33.431 1.00 8.90 125 MET B C 1
ATOM 2135 O O . MET B 1 125 ? 23.049 21.752 32.216 1.00 7.26 125 MET B O 1
ATOM 2140 N N . GLY B 1 126 ? 23.696 20.757 34.129 1.00 8.59 126 GLY B N 1
ATOM 2141 C CA . GLY B 1 126 ? 23.996 19.492 33.484 1.00 8.36 126 GLY B CA 1
ATOM 2142 C C . GLY B 1 126 ? 22.776 18.851 32.851 1.00 8.67 126 GLY B C 1
ATOM 2143 O O . GLY B 1 126 ? 22.858 18.311 31.751 1.00 9.68 126 GLY B O 1
ATOM 2144 N N . LYS B 1 127 ? 21.644 18.907 33.546 1.00 7.20 127 LYS B N 1
ATOM 2145 C CA . LYS B 1 127 ? 20.414 18.333 33.026 1.00 10.03 127 LYS B CA 1
ATOM 2146 C C . LYS B 1 127 ? 19.939 19.094 31.794 1.00 10.65 127 LYS B C 1
ATOM 2147 O O . LYS B 1 127 ? 19.301 18.518 30.912 1.00 13.44 127 LYS B O 1
ATOM 2153 N N . ALA B 1 128 ? 20.252 20.386 31.734 1.00 9.63 128 ALA B N 1
ATOM 2154 C CA . ALA B 1 128 ? 19.832 21.222 30.612 1.00 9.55 128 ALA B CA 1
ATOM 2155 C C . ALA B 1 128 ? 20.720 21.064 29.379 1.00 9.75 128 ALA B C 1
ATOM 2156 O O . ALA B 1 128 ? 20.307 21.384 28.267 1.00 11.68 128 ALA B O 1
ATOM 2158 N N . LEU B 1 129 ? 21.935 20.572 29.583 1.00 8.03 129 LEU B N 1
ATOM 2159 C CA . LEU B 1 129 ? 22.886 20.393 28.495 1.00 8.04 129 LEU B CA 1
ATOM 2160 C C . LEU B 1 129 ? 22.821 19.023 27.842 1.00 7.62 129 LEU B C 1
ATOM 2161 O O . LEU B 1 129 ? 22.878 18.898 26.619 1.00 5.83 129 LEU B O 1
ATOM 2166 N N . LEU B 1 130 ? 22.693 17.994 28.668 1.00 7.28 130 LEU B N 1
ATOM 2167 C CA . LEU B 1 130 ? 22.678 16.620 28.188 1.00 7.53 130 LEU B CA 1
ATOM 2168 C C . LEU B 1 130 ? 21.748 16.325 27.020 1.00 6.76 130 LEU B C 1
ATOM 2169 O O . LEU B 1 130 ? 20.583 16.699 27.032 1.00 8.81 130 LEU B O 1
ATOM 2174 N N . GLY B 1 131 ? 22.287 15.653 26.007 1.00 6.56 131 GLY B N 1
ATOM 2175 C CA . GLY B 1 131 ? 21.486 15.275 24.855 1.00 6.93 131 GLY B CA 1
ATOM 2176 C C . GLY B 1 131 ? 21.300 16.303 23.757 1.00 7.54 131 GLY B C 1
ATOM 2177 O O . GLY B 1 131 ? 20.800 15.963 22.683 1.00 7.56 131 GLY B O 1
ATOM 2178 N N . HIS B 1 132 ? 21.689 17.551 24.004 1.00 7.12 132 HIS B N 1
ATOM 2179 C CA . HIS B 1 132 ? 21.536 18.584 22.992 1.00 6.03 132 HIS B CA 1
ATOM 2180 C C . HIS B 1 132 ? 22.647 18.574 21.959 1.00 7.39 132 HIS B C 1
ATOM 2181 O O . HIS B 1 132 ? 23.629 17.834 22.091 1.00 6.02 132 HIS B O 1
ATOM 2188 N N . ARG B 1 133 ? 22.483 19.403 20.931 1.00 6.50 133 ARG B N 1
ATOM 2189 C CA . ARG B 1 133 ? 23.423 19.433 19.819 1.00 5.54 133 ARG B CA 1
ATOM 2190 C C . ARG B 1 133 ? 24.125 20.734 19.525 1.00 5.88 133 ARG B C 1
ATOM 2191 O O . ARG B 1 133 ? 23.717 21.801 19.967 1.00 6.98 133 ARG B O 1
ATOM 2199 N N . VAL B 1 134 ? 25.191 20.605 18.740 1.00 6.31 134 VAL B N 1
ATOM 2200 C CA . VAL B 1 134 ? 25.929 21.748 18.240 1.00 6.59 134 VAL B CA 1
ATOM 2201 C C . VAL B 1 134 ? 24.850 22.476 17.430 1.00 8.15 134 VAL B C 1
ATOM 2202 O O . VAL B 1 134 ? 24.127 21.846 16.653 1.00 7.60 134 VAL B O 1
ATOM 2206 N N . GLY B 1 135 ? 24.722 23.784 17.627 1.00 6.38 135 GLY B N 1
ATOM 2207 C CA . GLY B 1 135 ? 23.715 24.542 16.900 1.00 7.14 135 GLY B CA 1
ATOM 2208 C C . GLY B 1 135 ? 22.492 24.855 17.745 1.00 5.92 135 GLY B C 1
ATOM 2209 O O . GLY B 1 135 ? 21.684 25.713 17.386 1.00 7.00 135 GLY B O 1
ATOM 2210 N N . ASP B 1 136 ? 22.334 24.150 18.862 1.00 7.81 136 ASP B N 1
ATOM 2211 C CA . ASP B 1 136 ? 21.202 24.410 19.748 1.00 6.92 136 ASP B CA 1
ATOM 2212 C C . ASP B 1 136 ? 21.514 25.660 20.561 1.00 7.45 136 ASP B C 1
ATOM 2213 O O . ASP B 1 136 ? 22.680 26.034 20.736 1.00 8.05 136 ASP B O 1
ATOM 2218 N N . VAL B 1 137 ? 20.464 26.319 21.035 1.00 7.37 137 VAL B N 1
ATOM 2219 C CA . VAL B 1 137 ? 20.611 27.527 21.844 1.00 7.53 137 VAL B CA 1
ATOM 2220 C C . VAL B 1 137 ? 19.851 27.220 23.121 1.00 8.75 137 VAL B C 1
ATOM 2221 O O . VAL B 1 137 ? 18.663 26.918 23.086 1.00 9.31 137 VAL B O 1
ATOM 2225 N N . LEU B 1 138 ? 20.549 27.287 24.247 1.00 8.37 138 LEU B N 1
ATOM 2226 C CA . LEU B 1 138 ? 19.953 26.932 25.525 1.00 9.70 138 LEU B CA 1
ATOM 2227 C C . LEU B 1 138 ? 20.143 27.968 26.613 1.00 9.30 138 LEU B C 1
ATOM 2228 O O . LEU B 1 138 ? 21.177 28.620 26.688 1.00 11.53 138 LEU B O 1
ATOM 2233 N N . SER B 1 139 ? 19.134 28.104 27.464 1.00 11.98 139 SER B N 1
ATOM 2234 C CA . SER B 1 139 ? 19.229 29.020 28.589 1.00 12.73 139 SER B CA 1
ATOM 2235 C C . SER B 1 139 ? 19.694 28.137 29.740 1.00 14.41 139 SER B C 1
ATOM 2236 O O . SER B 1 139 ? 19.058 27.131 30.058 1.00 16.78 139 SER B O 1
ATOM 2239 N N . LEU B 1 140 ? 20.817 28.511 30.344 1.00 12.62 140 LEU B N 1
ATOM 2240 C CA . LEU B 1 140 ? 21.402 27.729 31.421 1.00 13.85 140 LEU B CA 1
ATOM 2241 C C . LEU B 1 140 ? 21.482 28.478 32.741 1.00 14.28 140 LEU B C 1
ATOM 2242 O O . LEU B 1 140 ? 21.632 29.697 32.768 1.00 13.58 140 LEU B O 1
ATOM 2247 N N . ASP B 1 141 ? 21.376 27.730 33.834 1.00 15.52 141 ASP B N 1
ATOM 2248 C CA . ASP B 1 141 ? 21.466 28.300 35.172 1.00 18.84 141 ASP B CA 1
ATOM 2249 C C . ASP B 1 141 ? 22.926 28.188 35.605 1.00 19.48 141 ASP B C 1
ATOM 2250 O O . ASP B 1 141 ? 23.343 27.170 36.160 1.00 23.12 141 ASP B O 1
ATOM 2255 N N . THR B 1 142 ? 23.698 29.238 35.339 1.00 20.86 142 THR B N 1
ATOM 2256 C CA . THR B 1 142 ? 25.121 29.262 35.669 1.00 21.55 142 THR B CA 1
ATOM 2257 C C . THR B 1 142 ? 25.371 29.929 37.018 1.00 23.66 142 THR B C 1
ATOM 2258 O O . THR B 1 142 ? 24.469 30.535 37.595 1.00 22.54 142 THR B O 1
ATOM 2262 N N . PRO B 1 143 ? 26.601 29.815 37.546 1.00 25.74 143 PRO B N 1
ATOM 2263 C CA . PRO B 1 143 ? 26.917 30.435 38.836 1.00 27.23 143 PRO B CA 1
ATOM 2264 C C . PRO B 1 143 ? 26.926 31.960 38.731 1.00 28.13 143 PRO B C 1
ATOM 2265 O O . PRO B 1 143 ? 27.010 32.667 39.737 1.00 29.03 143 PRO B O 1
ATOM 2269 N N . LYS B 1 144 ? 26.836 32.459 37.502 1.00 28.97 144 LYS B N 1
ATOM 2270 C CA . LYS B 1 144 ? 26.813 33.894 37.245 1.00 29.74 144 LYS B CA 1
ATOM 2271 C C . LYS B 1 144 ? 25.372 34.332 36.997 1.00 28.66 144 LYS B C 1
ATOM 2272 O O . LYS B 1 144 ? 25.083 35.522 36.870 1.00 30.52 144 LYS B O 1
ATOM 2278 N N . GLY B 1 145 ? 24.471 33.357 36.931 1.00 26.32 145 GLY B N 1
ATOM 2279 C CA . GLY B 1 145 ? 23.071 33.658 36.695 1.00 22.84 145 GLY B CA 1
ATOM 2280 C C . GLY B 1 145 ? 22.553 32.950 35.461 1.00 20.38 145 GLY B C 1
ATOM 2281 O O . GLY B 1 145 ? 23.286 32.199 34.816 1.00 19.83 145 GLY B O 1
ATOM 2282 N N . LYS B 1 146 ? 21.291 33.184 35.120 1.00 18.01 146 LYS B N 1
ATOM 2283 C CA . LYS B 1 146 ? 20.719 32.539 33.950 1.00 16.99 146 LYS B CA 1
ATOM 2284 C C . LYS B 1 146 ? 21.226 33.229 32.694 1.00 17.31 146 LYS B C 1
ATOM 2285 O O . LYS B 1 146 ? 21.016 34.425 32.498 1.00 17.42 146 LYS B O 1
ATOM 2291 N N . ARG B 1 147 ? 21.912 32.468 31.848 1.00 15.03 147 ARG B N 1
ATOM 2292 C CA . ARG B 1 147 ? 22.456 33.013 30.613 1.00 15.22 147 ARG B CA 1
ATOM 2293 C C . ARG B 1 147 ? 22.098 32.108 29.447 1.00 13.76 147 ARG B C 1
ATOM 2294 O O . ARG B 1 147 ? 21.828 30.924 29.629 1.00 11.81 147 ARG B O 1
ATOM 2302 N N . GLU B 1 148 ? 22.105 32.675 28.247 1.00 12.44 148 GLU B N 1
ATOM 2303 C CA . GLU B 1 148 ? 21.780 31.918 27.044 1.00 13.40 148 GLU B CA 1
ATOM 2304 C C . GLU B 1 148 ? 23.064 31.589 26.293 1.00 12.49 148 GLU B C 1
ATOM 2305 O O . GLU B 1 148 ? 23.938 32.439 26.154 1.00 12.47 148 GLU B O 1
ATOM 2311 N N . PHE B 1 149 ? 23.175 30.353 25.811 1.00 10.49 149 PHE B N 1
ATOM 2312 C CA . PHE B 1 149 ? 24.365 29.935 25.084 1.00 10.79 149 PHE B CA 1
ATOM 2313 C C . PHE B 1 149 ? 24.043 29.112 23.863 1.00 11.69 149 PHE B C 1
ATOM 2314 O O . PHE B 1 149 ? 23.129 28.288 23.871 1.00 10.75 149 PHE B O 1
ATOM 2322 N N . ARG B 1 150 ? 24.820 29.344 22.816 1.00 11.44 150 ARG B N 1
ATOM 2323 C CA . ARG B 1 150 ? 24.703 28.581 21.585 1.00 10.80 150 ARG B CA 1
ATOM 2324 C C . ARG B 1 150 ? 25.802 27.529 21.723 1.00 10.93 150 ARG B C 1
ATOM 2325 O O . ARG B 1 150 ? 26.902 27.837 22.191 1.00 10.21 150 ARG B O 1
ATOM 2333 N N . VAL B 1 151 ? 25.496 26.285 21.364 1.00 9.41 151 VAL B N 1
ATOM 2334 C CA . VAL B 1 151 ? 26.481 25.217 21.432 1.00 8.07 151 VAL B CA 1
ATOM 2335 C C . VAL B 1 151 ? 27.316 25.337 20.163 1.00 9.80 151 VAL B C 1
ATOM 2336 O O . VAL B 1 151 ? 26.824 25.097 19.061 1.00 8.27 151 VAL B O 1
ATOM 2340 N N . VAL B 1 152 ? 28.581 25.712 20.331 1.00 9.77 152 VAL B N 1
ATOM 2341 C CA . VAL B 1 152 ? 29.483 25.915 19.201 1.00 10.08 152 VAL B CA 1
ATOM 2342 C C . VAL B 1 152 ? 30.179 24.658 18.708 1.00 11.41 152 VAL B C 1
ATOM 2343 O O . VAL B 1 152 ? 30.263 24.423 17.504 1.00 12.99 152 VAL B O 1
ATOM 2347 N N . ALA B 1 153 ? 30.691 23.856 19.635 1.00 10.95 153 ALA B N 1
ATOM 2348 C CA . ALA B 1 153 ? 31.396 22.642 19.260 1.00 14.08 153 ALA B CA 1
ATOM 2349 C C . ALA B 1 153 ? 31.497 21.667 20.416 1.00 14.26 153 ALA B C 1
ATOM 2350 O O . ALA B 1 153 ? 31.259 22.025 21.570 1.00 13.80 153 ALA B O 1
ATOM 2352 N N . ILE B 1 154 ? 31.853 20.429 20.094 1.00 14.70 154 ILE B N 1
ATOM 2353 C CA . ILE B 1 154 ? 32.002 19.383 21.095 1.00 16.67 154 ILE B CA 1
ATOM 2354 C C . ILE B 1 154 ? 33.227 18.532 20.766 1.00 21.56 154 ILE B C 1
ATOM 2355 O O . ILE B 1 154 ? 33.428 18.143 19.613 1.00 21.99 154 ILE B O 1
ATOM 2360 N N . HIS B 1 155 ? 34.052 18.264 21.775 1.00 25.33 155 HIS B N 1
ATOM 2361 C CA . HIS B 1 155 ? 35.243 17.439 21.591 1.00 31.13 155 HIS B CA 1
ATOM 2362 C C . HIS B 1 155 ? 34.810 15.980 21.708 1.00 33.06 155 HIS B C 1
ATOM 2363 O O . HIS B 1 155 ? 34.344 15.549 22.764 1.00 35.45 155 HIS B O 1
ATOM 2370 N N . GLY B 1 156 ? 34.960 15.224 20.625 1.00 36.96 156 GLY B N 1
ATOM 2371 C CA . GLY B 1 156 ? 34.562 13.826 20.645 1.00 39.42 156 GLY B CA 1
ATOM 2372 C C . GLY B 1 156 ? 35.719 12.845 20.662 1.00 40.85 156 GLY B C 1
ATOM 2373 O O . GLY B 1 156 ? 35.812 12.022 19.725 1.00 41.72 156 GLY B O 1
#

B-factor: mean 18.56, std 9.39, range [5.27, 53.91]

Nearest PDB structures (foldseek):
  2f23-assembly2_B  TM=1.007E+00  e=2.083E-32  Thermus thermophilus HB27
  2eul-assembly1_A  TM=9.215E-01  e=2.994E-25  Thermus thermophilus HB8
  2etn-assembly4_C  TM=9.339E-01  e=3.329E-24  Thermus aquaticus
  3aoh-assembly2_Y  TM=4.959E-01  e=3.547E-24  Thermus thermophilus HB8
  4wqt-assembly3_Z  TM=4.822E-01  e=3.130E-21  Thermus thermophilus HB8

Radius of gyration: 27.47 Å; Cα contacts (8 Å, |Δi|>4): 564; chains: 2; bounding box: 34×78×51 Å

CATH classification: 1.10.287.180 (+1 more: 3.10.50.30)

InterPro domains:
  IPR001437 Transcription elongation factor, GreA/GreB, C-terminal [PF01272] (81-155)
  IPR018151 Transcription elongation factor, GreA/GreB, conserved site [PS00830] (120-136)
  IPR022691 Transcription elongation factor, GreA/GreB, N-terminal [PF03449] (6-74)
  IPR023459 Transcription elongation factor GreA/GreB family [PIRSF006092] (1-155)
  IPR023459 Transcription elongation factor GreA/GreB family [PTHR30437] (5-155)
  IPR036805 Transcription elongation factor, GreA/GreB, N-terminal domain superfamily [G3DSA:1.10.287.180] (1-77)
  IPR036805 Transcription elongation factor, GreA/GreB, N-terminal domain superfamily [SSF46557] (4-76)
  IPR036953 Transcription elongation factor GreA/GreB, C-terminal domain superfamily [G3DSA:3.10.50.30] (78-151)

Foldseek 3Di:
DAAEAAPQQLVVLVVVLVVLVVVLVVLVVQLVCVVPDPDDPDCPSNVVSVVSNVVSVLQNVLSCVRNVRYDHDDPPDDDADDAQKKWWKAFSRPRDIAIEHEHDPVPADCVDGNGHHHCPDQQNVQRGGDDQNHWGFGQHPVGTGIIGTHDIDD/DAAEAEPQALVVLVVVLVVLVVVLVVLVVQLVVCVPPVPDDDCPSNVVSVVVNVLSVLQNVLSCVNNVRYDYDDPPPFDFQAAQKWWWKAFSRPRDIAIEHEYDPVPADCPDVRHYHHCPDQQNVQRHGDGQNHWGFGQHPVGTTIIHTHDIDD